Protein 2C4E (pdb70)

Sequence (299 aa):
GGKMEKITCVGHTALDYIFNVEKFPEPNTSIQIPSARKYYGGAAANTAVGIKKLGVNSELLSCVGYDFKNSGYERYLKNLDINISKLYYSEEEETPKAWIFTDKDNNQITFFLWGAAKHYKELNPPNFNTEIVHIATGDPEFNLKCAKKAYGNNLVSFDPGQDLPQYSKEMLLEIIEHTNFLFMNKHHEFERASNLLNFEIDDYLERVDALIVTKGSKGSVIYTKDKKIEIPCIKAGKVIDPTGAGDSYRAGFLSAYVKGYDLEKCGLIGAATASFVVEAKGCQTNLPTWDKVVERLEKH

Foldseek 3Di:
DAFDQEEEFEAAWEKEKEFEWADDDDPPDDTHGPDIDIFTDTLRVLLQLLLLLQPTAYEYAEEAEPCCVVHPRVVVCVVSVHHDVNYHYYDPWHGKYKYWYAHDVGDIDIDIDCTRLVCLVVDEDDDDRHQEYEYEHGDLVNSLNVLVRPAPHHAYEYECPPVLVVDALVSVVSSLLSHAEYEYEPVSVVVNCVRNVDDPVNSQVRYQWYKYQHAQQAIWIDGPVDIAGGHAQAADDFDAQVQLVSSLVSQLVSVVSVPDDNNVSSLSSRLQSSQQRVDPHNNPRGHYNVNSVVSSVVD

Organism: Methanocaldococcus jannaschii (strain ATCC 43067 / DSM 2661 / JAL-1 / JCM 10045 / NBRC 100440) (NCBI:txid243232)

GO terms:
  GO:0000287 magnesium ion binding (F, IDA)
  GO:0008906 inosine kinase activity (F, IDA)
  GO:0019206 nucleoside kinase activity (F, IDA)
  GO:0043771 cytidine kinase activity (F, EXP)
  GO:0106366 guanosine kinase activity (F, EXP)

Nearest PDB structures (foldseek):
  2c4e-assembly1_A  TM=1.003E+00  e=1.578E-65  Methanocaldococcus jannaschii
  3b1q-assembly3_E  TM=8.831E-01  e=8.986E-29  Burkholderia thailandensis E264
  3b1q-assembly2_D  TM=8.928E-01  e=2.258E-28  Burkholderia thailandensis E264
  3b1o-assembly1_B  TM=8.733E-01  e=1.424E-28  Burkholderia thailandensis E264
  3b1p-assembly1_A  TM=8.689E-01  e=2.534E-27  Burkholderia thailandensis E264

Structure (mmCIF, N/CA/C/O backbone):
data_2C4E
#
_entry.id   2C4E
#
_cell.length_a   64.123
_cell.length_b   148.081
_cell.length_c   41.122
_cell.angle_alpha   90.00
_cell.angle_beta   90.00
_cell.angle_gamma   90.00
#
_symmetry.space_group_name_H-M   'P 21 21 2'
#
loop_
_entity.id
_entity.type
_entity.pdbx_description
1 polymer 'SUGAR KINASE MJ0406'
2 non-polymer 'MAGNESIUM ION'
3 water water
#
loop_
_atom_site.group_PDB
_atom_site.id
_atom_site.type_symbol
_atom_site.label_atom_id
_atom_site.label_alt_id
_atom_site.label_comp_id
_atom_site.label_asym_id
_atom_site.label_entity_id
_atom_site.label_seq_id
_atom_site.pdbx_PDB_ins_code
_atom_site.Cartn_x
_atom_site.Cartn_y
_atom_site.Cartn_z
_atom_site.occupancy
_atom_site.B_iso_or_equiv
_atom_site.auth_seq_id
_atom_site.auth_comp_id
_atom_site.auth_asym_id
_atom_site.auth_atom_id
_atom_site.pdbx_PDB_model_num
ATOM 1 N N . GLY A 1 2 ? -2.076 43.474 29.294 0.20 56.04 2 GLY A N 1
ATOM 2 C CA . GLY A 1 2 ? -0.721 44.003 28.960 0.20 56.03 2 GLY A CA 1
ATOM 3 C C . GLY A 1 2 ? 0.086 43.015 28.135 1.00 55.98 2 GLY A C 1
ATOM 4 O O . GLY A 1 2 ? -0.419 42.454 27.167 1.00 56.37 2 GLY A O 1
ATOM 5 N N . GLY A 1 3 ? 1.355 42.832 28.504 1.00 55.67 3 GLY A N 1
ATOM 6 C CA . GLY A 1 3 ? 2.197 41.762 27.972 1.00 55.00 3 GLY A CA 1
ATOM 7 C C . GLY A 1 3 ? 2.736 40.953 29.145 1.00 54.30 3 GLY A C 1
ATOM 8 O O . GLY A 1 3 ? 2.560 41.366 30.294 0.20 54.16 3 GLY A O 1
ATOM 9 N N . LYS A 1 4 ? 3.388 39.815 28.883 1.00 53.18 4 LYS A N 1
ATOM 10 C CA . LYS A 1 4 ? 3.654 38.861 29.972 1.00 52.07 4 LYS A CA 1
ATOM 11 C C . LYS A 1 4 ? 5.124 38.309 30.115 1.00 50.59 4 LYS A C 1
ATOM 12 O O . LYS A 1 4 ? 6.027 38.787 29.431 0.20 50.50 4 LYS A O 1
ATOM 18 N N . MET A 1 5 ? 5.335 37.336 31.025 1.00 48.60 5 MET A N 1
ATOM 19 C CA . MET A 1 5 ? 6.668 36.912 31.568 1.00 46.97 5 MET A CA 1
ATOM 20 C C . MET A 1 5 ? 7.579 35.942 30.761 1.00 45.21 5 MET A C 1
ATOM 21 O O . MET A 1 5 ? 7.116 35.287 29.848 1.00 45.33 5 MET A O 1
ATOM 26 N N . GLU A 1 6 ? 8.853 35.815 31.184 1.00 42.95 6 GLU A N 1
ATOM 27 C CA . GLU A 1 6 ? 9.953 35.152 30.409 1.00 40.78 6 GLU A CA 1
ATOM 28 C C . GLU A 1 6 ? 9.877 33.627 30.224 1.00 38.17 6 GLU A C 1
ATOM 29 O O . GLU A 1 6 ? 10.744 32.857 30.649 1.00 38.73 6 GLU A O 1
ATOM 35 N N . LYS A 1 7 ? 8.850 33.235 29.468 1.00 34.21 7 LYS A N 1
ATOM 36 C CA . LYS A 1 7 ? 8.443 31.859 29.493 1.00 30.35 7 LYS A CA 1
ATOM 37 C C . LYS A 1 7 ? 7.660 31.649 28.197 1.00 26.55 7 LYS A C 1
ATOM 38 O O . LYS A 1 7 ? 7.242 32.588 27.532 1.00 24.84 7 LYS A O 1
ATOM 47 N N . ILE A 1 8 ? 7.516 30.397 27.829 1.00 23.55 8 ILE A N 1
ATOM 48 C CA . ILE A 1 8 ? 6.785 30.028 26.638 1.00 22.28 8 ILE A CA 1
ATOM 49 C C . ILE A 1 8 ? 5.787 28.952 27.009 1.00 21.98 8 ILE A C 1
ATOM 50 O O . ILE A 1 8 ? 6.138 27.999 27.693 1.00 21.46 8 ILE A O 1
ATOM 55 N N . THR A 1 9 ? 4.550 29.127 26.561 1.00 21.27 9 THR A N 1
ATOM 56 C CA . THR A 1 9 ? 3.502 28.129 26.668 1.00 21.27 9 THR A CA 1
ATOM 57 C C . THR A 1 9 ? 3.443 27.365 25.357 1.00 20.79 9 THR A C 1
ATOM 58 O O . THR A 1 9 ? 3.432 27.973 24.296 1.00 22.01 9 THR A O 1
ATOM 62 N N . CYS A 1 10 ? 3.481 26.041 25.421 1.00 20.77 10 CYS A N 1
ATOM 63 C CA . CYS A 1 10 ? 3.288 25.198 24.253 1.00 20.72 10 CYS A CA 1
ATOM 64 C C . CYS A 1 10 ? 1.967 24.479 24.369 1.00 21.05 10 CYS A C 1
ATOM 65 O O . CYS A 1 10 ? 1.717 23.826 25.372 1.00 20.77 10 CYS A O 1
ATOM 68 N N . VAL A 1 11 ? 1.138 24.613 23.340 1.00 20.56 11 VAL A N 1
ATOM 69 C CA . VAL A 1 11 ? -0.204 24.077 23.317 1.00 20.91 11 VAL A CA 1
ATOM 70 C C . VAL A 1 11 ? -0.256 23.020 22.222 1.00 20.39 11 VAL A C 1
ATOM 71 O O . VAL A 1 11 ? 0.208 23.225 21.093 1.00 20.98 11 VAL A O 1
ATOM 75 N N . GLY A 1 12 ? -0.796 21.869 22.561 1.00 20.51 12 GLY A N 1
ATOM 76 C CA . GLY A 1 12 ? -1.010 20.830 21.579 1.00 19.73 12 GLY A CA 1
ATOM 77 C C . GLY A 1 12 ? -0.629 19.465 22.112 1.00 20.08 12 GLY A C 1
ATOM 78 O O . GLY A 1 12 ? -0.596 19.226 23.318 1.00 19.85 12 GLY A O 1
ATOM 79 N N . HIS A 1 13 ? -0.308 18.578 21.194 1.00 19.56 13 HIS A N 1
ATOM 80 C CA . HIS A 1 13 ? -0.105 17.178 21.537 1.00 19.91 13 HIS A CA 1
ATOM 81 C C . HIS A 1 13 ? 1.082 16.915 22.447 1.00 20.04 13 HIS A C 1
ATOM 82 O O . HIS A 1 13 ? 2.194 17.367 22.190 1.00 19.99 13 HIS A O 1
ATOM 89 N N . THR A 1 14 ? 0.795 16.150 23.496 1.00 20.00 14 THR A N 1
ATOM 90 C CA . THR A 1 14 ? 1.757 15.356 24.215 1.00 19.83 14 THR A CA 1
ATOM 91 C C . THR A 1 14 ? 1.411 13.891 23.932 1.00 19.93 14 THR A C 1
ATOM 92 O O . THR A 1 14 ? 0.296 13.458 24.190 1.00 18.80 14 THR A O 1
ATOM 96 N N . ALA A 1 15 ? 2.357 13.145 23.368 1.00 20.22 15 ALA A N 1
ATOM 97 C CA . ALA A 1 15 ? 2.079 11.796 22.868 1.00 20.55 15 ALA A CA 1
ATOM 98 C C . ALA A 1 15 ? 3.227 10.830 23.085 1.00 20.85 15 ALA A C 1
ATOM 99 O O . ALA A 1 15 ? 4.361 11.244 23.259 1.00 21.20 15 ALA A O 1
ATOM 101 N N . LEU A 1 16 ? 2.915 9.537 23.059 1.00 21.10 16 LEU A N 1
ATOM 102 C CA . LEU A 1 16 ? 3.929 8.487 23.075 1.00 21.85 16 LEU A CA 1
ATOM 103 C C . LEU A 1 16 ? 4.078 7.943 21.660 1.00 21.97 16 LEU A C 1
ATOM 104 O O . LEU A 1 16 ? 3.092 7.529 21.064 1.00 22.29 16 LEU A O 1
ATOM 109 N N . ASP A 1 17 ? 5.303 7.960 21.133 1.00 22.81 17 ASP A N 1
ATOM 110 C CA . ASP A 1 17 ? 5.615 7.516 19.777 1.00 23.06 17 ASP A CA 1
ATOM 111 C C . ASP A 1 17 ? 6.234 6.109 19.812 1.00 24.25 17 ASP A C 1
ATOM 112 O O . ASP A 1 17 ? 7.148 5.845 20.586 1.00 21.99 17 ASP A O 1
ATOM 117 N N . TYR A 1 18 ? 5.735 5.216 18.966 1.00 26.35 18 TYR A N 1
ATOM 118 C CA . TYR A 1 18 ? 6.227 3.843 18.919 1.00 28.77 18 TYR A CA 1
ATOM 119 C C . TYR A 1 18 ? 6.655 3.477 17.518 1.00 30.27 18 TYR A C 1
ATOM 120 O O . TYR A 1 18 ? 5.843 3.505 16.595 1.00 31.07 18 TYR A O 1
ATOM 129 N N . ILE A 1 19 ? 7.915 3.082 17.367 1.00 31.76 19 ILE A N 1
ATOM 130 C CA . ILE A 1 19 ? 8.452 2.728 16.060 1.00 32.37 19 ILE A CA 1
ATOM 131 C C . ILE A 1 19 ? 8.635 1.218 15.984 1.00 33.14 19 ILE A C 1
ATOM 132 O O . ILE A 1 19 ? 9.370 0.619 16.775 1.00 33.33 19 ILE A O 1
ATOM 137 N N . PHE A 1 20 ? 7.944 0.626 15.015 1.00 33.59 20 PHE A N 1
ATOM 138 C CA . PHE A 1 20 ? 7.838 -0.804 14.867 1.00 34.16 20 PHE A CA 1
ATOM 139 C C . PHE A 1 20 ? 8.589 -1.231 13.609 1.00 34.54 20 PHE A C 1
ATOM 140 O O . PHE A 1 20 ? 8.195 -0.865 12.503 1.00 34.75 20 PHE A O 1
ATOM 148 N N . ASN A 1 21 ? 9.650 -2.019 13.777 1.00 34.83 21 ASN A N 1
ATOM 149 C CA . ASN A 1 21 ? 10.536 -2.385 12.671 1.00 34.84 21 ASN A CA 1
ATOM 150 C C . ASN A 1 21 ? 10.116 -3.692 11.986 1.00 34.95 21 ASN A C 1
ATOM 151 O O . ASN A 1 21 ? 10.536 -4.780 12.383 0.20 34.91 21 ASN A O 1
ATOM 156 N N . VAL A 1 22 ? 9.279 -3.563 10.957 1.00 34.90 22 VAL A N 1
ATOM 157 C CA . VAL A 1 22 ? 8.785 -4.700 10.184 1.00 34.75 22 VAL A CA 1
ATOM 158 C C . VAL A 1 22 ? 9.626 -4.932 8.921 1.00 34.63 22 VAL A C 1
ATOM 159 O O . VAL A 1 22 ? 10.403 -4.066 8.512 1.00 34.57 22 VAL A O 1
ATOM 163 N N . GLU A 1 23 ? 9.457 -6.105 8.312 0.20 34.36 23 GLU A N 1
ATOM 164 C CA . GLU A 1 23 ? 10.163 -6.452 7.078 0.20 34.19 23 GLU A CA 1
ATOM 165 C C . GLU A 1 23 ? 9.405 -5.915 5.864 1.00 34.19 23 GLU A C 1
ATOM 166 O O . GLU A 1 23 ? 9.914 -5.049 5.147 1.00 34.62 23 GLU A O 1
ATOM 172 N N . LYS A 1 24 ? 8.192 -6.427 5.647 1.00 33.97 24 LYS A N 1
ATOM 173 C CA . LYS A 1 24 ? 7.318 -5.963 4.562 1.00 33.55 24 LYS A CA 1
ATOM 174 C C . LYS A 1 24 ? 5.873 -5.770 5.042 1.00 33.52 24 LYS A C 1
ATOM 175 O O . LYS A 1 24 ? 5.384 -6.536 5.875 0.20 33.48 24 LYS A O 1
ATOM 181 N N . PHE A 1 25 ? 5.197 -4.747 4.512 1.00 33.34 25 PHE A N 1
ATOM 182 C CA . PHE A 1 25 ? 3.773 -4.532 4.796 1.00 33.09 25 PHE A CA 1
ATOM 183 C C . PHE A 1 25 ? 2.972 -5.749 4.303 1.00 32.77 25 PHE A C 1
ATOM 184 O O . PHE A 1 25 ? 3.246 -6.264 3.217 0.20 32.68 25 PHE A O 1
ATOM 192 N N . PRO A 1 26 ? 1.992 -6.212 5.085 1.00 32.25 26 PRO A N 1
ATOM 193 C CA . PRO A 1 26 ? 1.317 -7.483 4.801 1.00 31.82 26 PRO A CA 1
ATOM 194 C C . PRO A 1 26 ? 0.176 -7.372 3.792 1.00 31.34 26 PRO A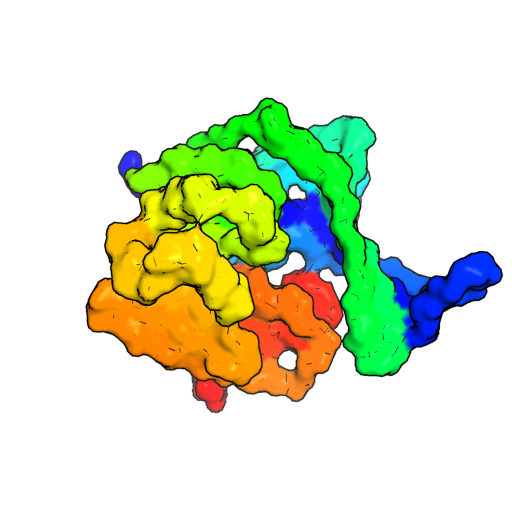 C 1
ATOM 195 O O . PRO A 1 26 ? -0.605 -6.424 3.846 1.00 31.26 26 PRO A O 1
ATOM 199 N N . GLU A 1 27 ? 0.081 -8.352 2.896 1.00 30.91 27 GLU A N 1
ATOM 200 C CA . GLU A 1 27 ? -1.023 -8.426 1.946 1.00 30.37 27 GLU A CA 1
ATOM 201 C C . GLU A 1 27 ? -2.229 -9.092 2.612 1.00 29.92 27 GLU A C 1
ATOM 202 O O . GLU A 1 27 ? -2.100 -9.681 3.686 0.20 29.80 27 GLU A O 1
ATOM 208 N N . PRO A 1 28 ? -3.399 -9.009 1.979 0.20 29.05 28 PRO A N 1
ATOM 209 C CA . PRO A 1 28 ? -4.628 -9.558 2.567 0.20 28.67 28 PRO A CA 1
ATOM 210 C C . PRO A 1 28 ? -4.461 -10.985 3.088 0.20 28.52 28 PRO A C 1
ATOM 211 O O . PRO A 1 28 ? -3.991 -11.860 2.362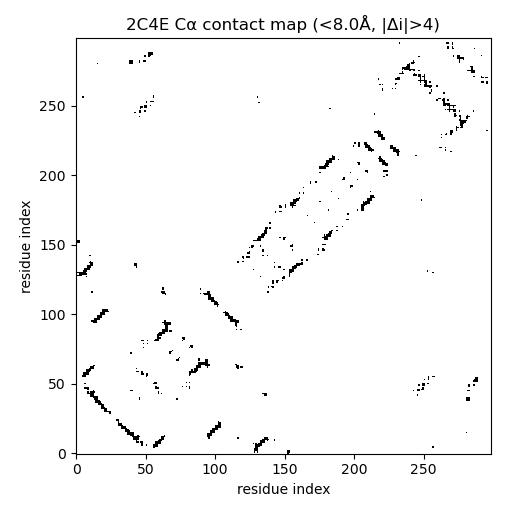 0.20 28.43 28 PRO A O 1
ATOM 215 N N . ASN A 1 29 ? -4.839 -11.203 4.343 0.20 28.43 29 ASN A N 1
ATOM 216 C CA . ASN A 1 29 ? -4.787 -12.531 4.945 0.20 28.43 29 ASN A CA 1
ATOM 217 C C . ASN A 1 29 ? -3.352 -13.033 5.132 0.20 28.95 29 ASN A C 1
ATOM 218 O O . ASN A 1 29 ? -3.025 -14.163 4.761 0.20 28.93 29 ASN A O 1
ATOM 223 N N . THR A 1 30 ? -2.504 -12.183 5.709 1.00 29.78 30 THR A N 1
ATOM 224 C CA . THR A 1 30 ? -1.114 -12.541 6.012 1.00 30.20 30 THR A CA 1
ATOM 225 C C . THR A 1 30 ? -0.632 -11.897 7.316 1.00 31.00 30 THR A C 1
ATOM 226 O O . THR A 1 30 ? -1.072 -10.799 7.683 1.00 31.43 30 THR A O 1
ATOM 230 N N . SER A 1 31 ? 0.285 -12.579 8.003 1.00 32.06 31 SER A N 1
ATOM 231 C CA . SER A 1 31 ? 0.823 -12.093 9.275 1.00 32.87 31 SER A CA 1
ATOM 232 C C . SER A 1 31 ? 2.352 -12.024 9.271 1.00 33.63 31 SER A C 1
ATOM 233 O O . SER A 1 31 ? 3.035 -13.042 9.391 0.20 33.66 31 SER A O 1
ATOM 236 N N . ILE A 1 32 ? 2.787 -10.768 9.246 0.20 38.66 32 ILE A N 1
ATOM 237 C CA . ILE A 1 32 ? 4.225 -10.496 9.334 0.20 38.73 32 ILE A CA 1
ATOM 238 C C . ILE A 1 32 ? 4.443 -10.009 10.760 1.00 38.71 32 ILE A C 1
ATOM 239 O O . ILE A 1 32 ? 3.462 -9.756 11.466 1.00 39.06 32 ILE A O 1
ATOM 244 N N . GLN A 1 33 ? 5.713 -9.919 11.218 1.00 36.19 33 GLN A N 1
ATOM 245 C CA . GLN A 1 33 ? 5.934 -9.503 12.605 1.00 36.21 33 GLN A CA 1
ATOM 246 C C . GLN A 1 33 ? 6.985 -8.417 12.833 1.00 36.18 33 GLN A C 1
ATOM 247 O O . GLN A 1 33 ? 7.758 -8.053 11.941 1.00 36.23 33 GLN A O 1
ATOM 253 N N . ILE A 1 34 ? 6.979 -7.923 14.071 1.00 36.03 34 ILE A N 1
ATOM 254 C CA . ILE A 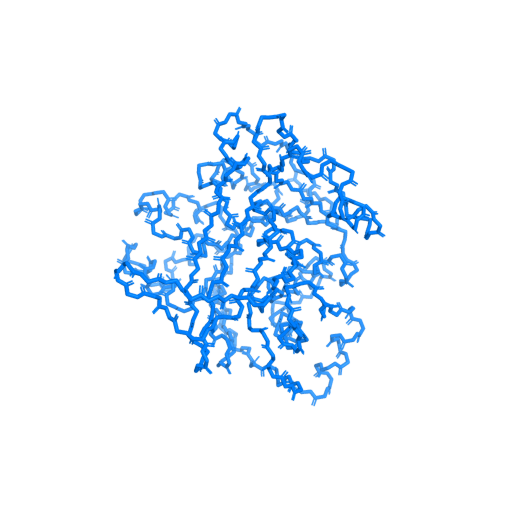1 34 ? 7.859 -6.874 14.564 1.00 35.77 34 ILE A CA 1
ATOM 255 C C . ILE A 1 34 ? 8.486 -7.398 15.863 1.00 35.24 34 ILE A C 1
ATOM 256 O O . ILE A 1 34 ? 7.759 -7.821 16.754 1.00 35.16 34 ILE A O 1
ATOM 261 N N . PRO A 1 35 ? 9.814 -7.382 15.990 1.00 34.58 35 PRO A N 1
ATOM 262 C CA . PRO A 1 35 ? 10.462 -7.996 17.161 1.00 33.94 35 PRO A CA 1
ATOM 263 C C . PRO A 1 35 ? 10.124 -7.270 18.466 1.00 33.07 35 PRO A C 1
ATOM 264 O O . PRO A 1 35 ? 9.728 -7.885 19.453 1.00 32.52 35 PRO A O 1
ATOM 268 N N . SER A 1 36 ? 10.249 -5.955 18.460 1.00 32.30 36 SER A N 1
ATOM 269 C CA . SER A 1 36 ? 9.911 -5.145 19.610 1.00 31.88 36 SER A CA 1
ATOM 270 C C . SER A 1 36 ? 9.600 -3.734 19.163 1.00 31.37 36 SER A C 1
ATOM 271 O O . SER A 1 36 ? 9.793 -3.371 18.003 1.00 31.05 36 SER A O 1
ATOM 274 N N . ALA A 1 37 ? 9.121 -2.937 20.099 1.00 31.12 37 ALA A N 1
ATOM 275 C CA . ALA A 1 37 ? 8.765 -1.568 19.791 1.00 30.85 37 ALA A CA 1
ATOM 276 C C . ALA A 1 37 ? 9.028 -0.660 20.978 1.00 30.83 37 ALA A C 1
ATOM 277 O O . ALA A 1 37 ? 8.282 -0.684 21.972 1.00 31.21 37 ALA A O 1
ATOM 279 N N . ARG A 1 38 ? 10.094 0.149 20.869 1.00 29.82 38 ARG A N 1
ATOM 280 C CA . ARG A 1 38 ? 10.420 1.046 21.949 1.00 29.59 38 ARG A CA 1
ATOM 281 C C . ARG A 1 38 ? 9.475 2.232 21.852 1.00 28.13 38 ARG A C 1
ATOM 282 O O . ARG A 1 38 ? 9.050 2.615 20.731 1.00 28.81 38 ARG A O 1
ATOM 290 N N . LYS A 1 39 ? 9.159 2.765 23.047 1.00 27.19 39 LYS A N 1
ATOM 291 C CA . LYS A 1 39 ? 8.343 3.960 23.263 1.00 26.37 39 LYS A CA 1
ATOM 292 C C . LYS A 1 39 ? 9.285 5.165 23.377 1.00 25.18 39 LYS A C 1
ATOM 293 O O . LYS A 1 39 ? 10.332 5.075 24.018 1.00 24.98 39 LYS A O 1
ATOM 299 N N . TYR A 1 40 ? 8.933 6.269 22.718 1.00 23.73 40 TYR A N 1
ATOM 300 C CA . TYR A 1 40 ? 9.669 7.536 22.835 1.00 23.00 40 TYR A CA 1
ATOM 301 C C . TYR A 1 40 ? 8.701 8.618 23.246 1.00 22.46 40 TYR A C 1
ATOM 302 O O . TYR A 1 40 ? 7.563 8.638 22.790 1.00 21.71 40 TYR A O 1
ATOM 311 N N . TYR A 1 41 ? 9.164 9.515 24.107 1.00 22.08 41 TYR A N 1
ATOM 312 C CA . TYR A 1 41 ? 8.370 10.672 24.487 1.00 22.24 41 TYR A CA 1
ATOM 313 C C . TYR A 1 41 ? 8.253 11.587 23.275 1.00 21.74 41 TYR A C 1
ATOM 314 O O . TYR A 1 41 ? 9.247 11.898 22.609 1.00 21.96 41 TYR A O 1
ATOM 323 N N . GLY A 1 42 ? 7.023 12.000 22.982 1.00 21.46 42 GLY A N 1
ATOM 324 C CA . GLY A 1 42 ? 6.728 12.775 21.791 1.00 20.98 42 GLY A CA 1
ATOM 325 C C . GLY A 1 42 ? 5.534 13.696 21.916 1.00 20.27 42 GLY A C 1
ATOM 326 O O . GLY A 1 42 ? 5.154 14.099 23.026 1.00 20.27 42 GLY A O 1
ATOM 327 N N . GLY A 1 43 ? 4.941 14.011 20.767 1.00 19.91 43 GLY A N 1
ATOM 328 C CA . GLY A 1 43 ? 3.899 15.021 20.652 1.00 19.80 43 GLY A CA 1
ATOM 329 C C . GLY A 1 43 ? 4.533 16.365 20.332 1.00 20.27 43 GLY A C 1
ATOM 330 O O . GLY A 1 43 ? 5.439 16.790 21.036 1.00 20.37 43 GLY A O 1
ATOM 331 N N . ALA A 1 44 ? 4.090 17.021 19.264 1.00 20.77 44 ALA A N 1
ATOM 332 C CA . ALA A 1 44 ? 4.710 18.294 18.833 1.00 21.57 44 ALA A CA 1
ATOM 333 C C . ALA A 1 44 ? 4.805 19.367 19.924 1.00 21.78 44 ALA A C 1
ATOM 334 O O . ALA A 1 44 ? 5.842 20.027 20.043 1.00 22.37 44 ALA A O 1
ATOM 336 N N . ALA A 1 45 ? 3.756 19.554 20.725 1.00 21.06 45 ALA A N 1
ATOM 337 C CA . ALA A 1 45 ? 3.804 20.553 21.793 1.00 20.65 45 ALA A CA 1
ATOM 338 C C . ALA A 1 45 ? 4.841 20.202 22.846 1.00 20.46 45 ALA A C 1
ATOM 339 O O . ALA A 1 45 ? 5.653 21.040 23.210 1.00 20.92 45 ALA A O 1
ATOM 341 N N . ALA A 1 46 ? 4.832 18.959 23.319 1.00 20.32 46 ALA A N 1
ATOM 342 C CA . ALA A 1 46 ? 5.775 18.483 24.314 1.00 20.02 46 ALA A CA 1
ATOM 343 C C . ALA A 1 46 ? 7.208 18.523 23.791 1.00 20.16 46 ALA A C 1
ATOM 344 O O . ALA A 1 46 ? 8.113 18.938 24.502 1.00 20.86 46 ALA A O 1
ATOM 346 N N . ASN A 1 47 ? 7.419 18.089 22.560 1.00 19.87 47 ASN A N 1
ATOM 347 C CA . ASN A 1 47 ? 8.743 18.143 21.940 1.00 20.64 47 ASN A CA 1
ATOM 348 C C . ASN A 1 47 ? 9.310 19.554 22.028 1.00 20.61 47 ASN A C 1
ATOM 349 O O . ASN A 1 47 ? 10.452 19.776 22.429 1.00 21.23 47 ASN A O 1
ATOM 354 N N . THR A 1 48 ? 8.486 20.505 21.645 1.00 21.42 48 THR A N 1
ATOM 355 C CA . THR A 1 48 ? 8.889 21.902 21.643 1.00 21.53 48 THR A CA 1
ATOM 356 C C . THR A 1 48 ? 9.154 22.379 23.082 1.00 20.54 48 THR A C 1
ATOM 357 O O . THR A 1 48 ? 10.165 23.006 23.339 1.00 19.81 48 THR A O 1
ATOM 361 N N . ALA A 1 49 ? 8.258 22.063 24.020 1.00 20.68 49 ALA A N 1
ATOM 362 C CA . ALA A 1 49 ? 8.400 22.481 25.416 1.00 20.70 49 ALA A CA 1
ATOM 363 C C . ALA A 1 49 ? 9.655 21.939 26.042 1.00 21.09 49 ALA A C 1
ATOM 364 O O . ALA A 1 49 ? 10.333 22.646 26.780 1.00 21.05 49 ALA A O 1
ATOM 366 N N . VAL A 1 50 ? 9.952 20.673 25.768 1.00 21.31 50 VAL A N 1
ATOM 367 C CA . VAL A 1 50 ? 11.156 20.044 26.297 1.00 21.50 50 VAL A CA 1
ATOM 368 C C . VAL A 1 50 ? 12.409 20.651 25.671 1.00 21.24 50 VAL A C 1
ATOM 369 O O . VAL A 1 50 ? 13.370 20.917 26.378 1.00 22.46 50 VAL A O 1
ATOM 373 N N . GLY A 1 51 ? 12.399 20.888 24.360 1.00 21.61 51 GLY A N 1
ATOM 374 C CA . GLY A 1 51 ? 13.518 21.551 23.695 1.00 21.75 51 GLY A CA 1
ATOM 375 C C . GLY A 1 51 ? 13.778 22.947 24.232 1.00 21.67 51 GLY A C 1
ATOM 376 O O . GLY A 1 51 ? 14.928 23.361 24.411 1.00 21.71 51 GLY A O 1
ATOM 377 N N . ILE A 1 52 ? 12.705 23.681 24.493 1.00 21.28 52 ILE A N 1
ATOM 378 C CA . ILE A 1 52 ? 12.805 25.037 25.041 1.00 21.03 52 ILE A CA 1
ATOM 379 C C . ILE A 1 52 ? 13.460 24.976 26.411 1.00 20.89 52 ILE A C 1
ATOM 380 O O . ILE A 1 52 ? 14.392 25.727 26.702 1.00 21.32 52 ILE A O 1
ATOM 385 N N . LYS A 1 53 ? 13.004 24.042 27.238 1.00 21.35 53 LYS A N 1
ATOM 386 C CA . LYS A 1 53 ? 13.509 23.918 28.605 1.00 21.33 53 LYS A CA 1
ATOM 387 C C . LYS A 1 53 ? 14.976 23.525 28.606 1.00 21.56 53 LYS A C 1
ATOM 388 O O . LYS A 1 53 ? 15.744 24.032 29.403 1.00 20.69 53 LYS A O 1
ATOM 394 N N . LYS A 1 54 ? 15.348 22.627 27.700 1.00 21.62 54 LYS A N 1
ATOM 395 C CA . LYS A 1 54 ? 16.733 22.182 27.570 1.00 22.77 54 LYS A CA 1
ATOM 396 C C . LYS A 1 54 ? 17.655 23.340 27.198 1.00 22.64 54 LYS A C 1
ATOM 397 O O . LYS A 1 54 ? 18.812 23.350 27.604 1.00 22.72 54 LYS A O 1
ATOM 403 N N . LEU A 1 55 ? 17.129 24.297 26.428 1.00 22.95 55 LEU A N 1
ATOM 404 C CA . LEU A 1 55 ? 17.857 25.524 26.060 1.00 23.00 55 LEU A CA 1
ATOM 405 C C . LEU A 1 55 ? 17.865 26.605 27.152 1.00 23.16 55 LEU A C 1
ATOM 406 O O . LEU A 1 55 ? 18.357 27.706 26.930 1.00 23.91 55 LEU A O 1
ATOM 411 N N . GLY A 1 56 ? 17.311 26.302 28.317 1.00 23.51 56 GLY A N 1
ATOM 412 C CA . GLY A 1 56 ? 17.376 27.197 29.459 1.00 23.79 56 GLY A CA 1
ATOM 413 C C . GLY A 1 56 ? 16.270 28.225 29.526 1.00 23.86 56 GLY A C 1
ATOM 414 O O . GLY A 1 56 ? 16.435 29.267 30.155 1.00 25.15 56 GLY A O 1
ATOM 415 N N . VAL A 1 57 ? 15.143 27.942 28.880 1.00 23.83 57 VAL A N 1
ATOM 416 C CA . VAL A 1 57 ? 13.991 28.837 28.896 1.00 23.79 57 VAL A CA 1
ATOM 417 C C . VAL A 1 57 ? 12.852 28.081 29.536 1.00 23.64 57 VAL A C 1
ATOM 418 O O . VAL A 1 57 ? 12.641 26.906 29.246 1.00 23.68 57 VAL A O 1
ATOM 422 N N . ASN A 1 58 ? 12.148 28.735 30.449 1.00 23.59 58 ASN A N 1
ATOM 423 C CA . ASN A 1 58 ? 11.106 28.062 31.198 1.00 24.39 58 ASN A CA 1
ATOM 424 C C . ASN A 1 58 ? 9.934 27.847 30.279 1.00 23.98 58 ASN A C 1
ATOM 425 O O . ASN A 1 58 ? 9.549 28.754 29.564 1.00 25.72 58 ASN A O 1
ATOM 430 N N . SER A 1 59 ? 9.424 26.627 30.224 1.00 23.69 59 SER A N 1
ATOM 431 C CA . SER A 1 59 ? 8.269 26.339 29.400 1.00 23.35 59 SER A CA 1
ATOM 432 C C . SER A 1 59 ? 7.158 25.746 30.238 1.00 22.69 59 SER A C 1
ATOM 433 O O . SER A 1 59 ? 7.368 25.227 31.335 1.00 22.61 59 SER A O 1
ATOM 436 N N . GLU A 1 60 ? 5.957 25.862 29.711 1.00 22.22 60 GLU A N 1
ATOM 437 C CA . GLU A 1 60 ? 4.794 25.245 30.304 1.00 22.59 60 GLU A CA 1
ATOM 438 C C . GLU A 1 60 ? 4.037 24.563 29.184 1.00 22.37 60 GLU A C 1
ATOM 439 O O . GLU A 1 60 ? 4.107 24.980 28.038 1.00 22.65 60 GLU A O 1
ATOM 445 N N . LEU A 1 61 ? 3.311 23.518 29.526 1.00 22.16 61 LEU A N 1
ATOM 446 C CA . LEU A 1 61 ? 2.646 22.681 28.554 1.00 22.28 61 LEU A CA 1
ATOM 447 C C . LEU A 1 61 ? 1.153 22.633 28.804 1.00 22.38 61 LEU A C 1
ATOM 448 O O . LEU A 1 61 ? 0.711 22.491 29.961 1.00 23.29 61 LEU A O 1
ATOM 453 N N . LEU A 1 62 ? 0.371 22.774 27.738 1.00 21.18 62 LEU A N 1
ATOM 454 C CA . LEU A 1 62 ? -1.076 22.610 27.795 1.00 21.55 62 LEU A CA 1
ATOM 455 C C . LEU A 1 62 ? -1.435 21.522 26.787 1.00 21.25 62 LEU A C 1
ATOM 456 O O . LEU A 1 62 ? -1.344 21.741 25.581 1.00 20.84 62 LEU A O 1
ATOM 461 N N . SER A 1 63 ? -1.811 20.352 27.306 1.00 20.88 63 SER A N 1
ATOM 462 C CA . SER A 1 63 ? -2.204 19.200 26.506 1.00 20.71 63 SER A CA 1
ATOM 463 C C . SER A 1 63 ? -3.288 18.415 27.227 1.00 20.47 63 SER A C 1
ATOM 464 O O . SER A 1 63 ? -3.436 18.531 28.442 1.00 20.50 63 SER A O 1
ATOM 467 N N . CYS A 1 64 ? -4.029 17.614 26.471 1.00 20.14 64 CYS A N 1
ATOM 468 C CA . CYS A 1 64 ? -4.897 16.584 27.038 1.00 20.04 64 CYS A CA 1
ATOM 469 C C . CYS A 1 64 ? -4.175 15.231 27.061 1.00 20.20 64 CYS A C 1
ATOM 470 O O . CYS A 1 64 ? -3.782 14.703 26.016 1.00 20.53 64 CYS A O 1
ATOM 473 N N . VAL A 1 65 ? -4.000 14.685 28.261 1.00 20.25 65 VAL A N 1
ATOM 474 C CA . VAL A 1 65 ? -3.378 13.375 28.459 1.00 20.13 65 VAL A CA 1
ATOM 475 C C . VAL A 1 65 ? -4.393 12.403 29.066 1.00 20.68 65 VAL A C 1
ATOM 476 O O . VAL A 1 65 ? -5.483 12.804 29.453 1.00 20.24 65 VAL A O 1
ATOM 480 N N . GLY A 1 66 ? -4.041 11.126 29.117 1.00 21.00 66 GLY A N 1
ATOM 481 C CA . GLY A 1 66 ? -4.979 10.077 29.505 1.00 21.89 66 GLY A CA 1
ATOM 482 C C . GLY A 1 66 ? -4.705 9.479 30.870 1.00 22.66 66 GLY A C 1
ATOM 483 O O . GLY A 1 66 ? -3.803 9.912 31.583 1.00 22.75 66 GLY A O 1
ATOM 484 N N . TYR A 1 67 ? -5.495 8.460 31.220 1.00 23.88 67 TYR A N 1
ATOM 485 C CA . TYR A 1 67 ? -5.355 7.743 32.490 1.00 24.80 67 TYR A CA 1
ATOM 486 C C . TYR A 1 67 ? -4.017 7.018 32.638 1.00 25.40 67 TYR A C 1
ATOM 487 O O . TYR A 1 67 ? -3.619 6.667 33.762 1.00 25.83 67 TYR A O 1
ATOM 496 N N . ASP A 1 68 ? -3.347 6.765 31.506 1.00 26.09 68 ASP A N 1
ATOM 497 C CA . ASP A 1 68 ? -2.039 6.101 31.492 1.00 26.71 68 ASP A CA 1
ATOM 498 C C . ASP A 1 68 ? -0.868 7.079 31.539 1.00 27.52 68 ASP A C 1
ATOM 499 O O . ASP A 1 68 ? 0.288 6.667 31.524 1.00 27.77 68 ASP A O 1
ATOM 504 N N . PHE A 1 69 ? -1.169 8.373 31.563 1.00 28.35 69 PHE A N 1
ATOM 505 C CA . PHE A 1 69 ? -0.150 9.391 31.803 1.00 29.07 69 PHE A CA 1
ATOM 506 C C . PHE A 1 69 ? 0.160 9.467 33.292 1.00 30.17 69 PHE A C 1
ATOM 507 O O . PHE A 1 69 ? 1.322 9.518 33.674 1.00 31.00 69 PHE A O 1
ATOM 515 N N . LYS A 1 70 ? -0.894 9.492 34.111 1.00 31.15 70 LYS A N 1
ATOM 516 C CA . LYS A 1 70 ? -0.782 9.590 35.570 1.00 31.65 70 LYS A CA 1
ATOM 517 C C . LYS A 1 70 ? 0.243 8.601 36.137 1.00 31.87 70 LYS A C 1
ATOM 518 O O . LYS A 1 70 ? 0.096 7.387 35.990 0.20 31.81 70 LYS A O 1
ATOM 524 N N . ASN A 1 71 ? 1.286 9.150 36.761 1.00 32.20 71 ASN A N 1
ATOM 525 C CA . ASN A 1 71 ? 2.350 8.382 37.419 1.00 32.26 71 ASN A CA 1
ATOM 526 C C . ASN A 1 71 ? 3.259 7.605 36.459 1.00 32.25 71 ASN A C 1
ATOM 527 O O . ASN A 1 71 ? 4.139 6.865 36.900 1.00 32.63 71 ASN A O 1
ATOM 532 N N . SER A 1 72 ? 3.069 7.793 35.156 1.00 31.74 72 SER A N 1
ATOM 533 C CA . SER A 1 72 ? 3.777 6.998 34.161 1.00 31.59 72 SER A CA 1
ATOM 534 C C . SER A 1 72 ? 5.126 7.619 33.845 1.00 30.98 72 SER A C 1
ATOM 535 O O . SER A 1 72 ? 5.481 8.674 34.389 1.00 31.43 72 SER A O 1
ATOM 538 N N . GLY A 1 73 ? 5.877 6.962 32.968 1.00 30.00 73 GLY A N 1
ATOM 539 C CA . GLY A 1 73 ? 7.204 7.420 32.620 1.00 29.63 73 GLY A CA 1
ATOM 540 C C . GLY A 1 73 ? 7.195 8.882 32.220 1.00 29.22 73 GLY A C 1
ATOM 541 O O . GLY A 1 73 ? 8.065 9.647 32.628 1.00 29.32 73 GLY A O 1
ATOM 542 N N . TYR A 1 74 ? 6.195 9.275 31.442 1.00 28.48 74 TYR A N 1
ATOM 543 C CA . TYR A 1 74 ? 6.195 10.603 30.832 1.00 28.14 74 TYR A CA 1
ATOM 544 C C . TYR A 1 74 ? 6.014 11.715 31.869 1.00 27.98 74 TYR A C 1
ATOM 545 O O . TYR A 1 74 ? 6.703 12.734 31.810 1.00 27.87 74 TYR A O 1
ATOM 554 N N . GLU A 1 75 ? 5.097 11.522 32.809 1.00 27.82 75 GLU A N 1
ATOM 555 C CA . GLU A 1 75 ? 4.814 12.536 33.821 1.00 28.12 75 GLU A CA 1
ATOM 556 C C . GLU A 1 75 ? 6.012 12.834 34.718 1.00 28.13 75 GLU A C 1
ATOM 557 O O . GLU A 1 75 ? 6.323 13.994 34.956 1.00 28.24 75 GLU A O 1
ATOM 563 N N . ARG A 1 76 ? 6.660 11.786 35.230 1.00 28.03 76 ARG A N 1
ATOM 564 C CA . ARG A 1 76 ? 7.846 11.934 36.080 1.00 27.88 76 ARG A CA 1
ATOM 565 C C . ARG A 1 76 ? 8.992 12.589 35.320 1.00 27.72 76 ARG A C 1
ATOM 566 O O . ARG A 1 76 ? 9.710 13.428 35.865 1.00 27.97 76 ARG A O 1
ATOM 568 N N . TYR A 1 77 ? 9.141 12.198 34.056 1.00 27.35 77 TYR A N 1
ATOM 569 C CA . TYR A 1 77 ? 10.135 12.754 33.131 1.00 27.08 77 TYR A CA 1
ATOM 570 C C . TYR A 1 77 ? 9.979 14.268 32.956 1.00 26.99 77 TYR A C 1
ATOM 571 O O . TYR A 1 77 ? 10.960 15.010 33.006 1.00 26.80 77 TYR A O 1
ATOM 580 N N . LEU A 1 78 ? 8.745 14.727 32.772 1.00 26.58 78 LEU A N 1
ATOM 581 C CA . LEU A 1 78 ? 8.487 16.153 32.621 1.00 26.31 78 LEU A CA 1
ATOM 582 C C . LEU A 1 78 ? 8.679 16.889 33.946 1.00 26.53 78 LEU A C 1
ATOM 583 O O . LEU A 1 78 ? 9.212 17.996 33.968 1.00 26.25 78 LEU A O 1
ATOM 588 N N . LYS A 1 79 ? 8.252 16.269 35.046 1.00 26.87 79 LYS A N 1
ATOM 589 C CA . LYS A 1 79 ? 8.417 16.874 36.361 1.00 27.42 79 LYS A CA 1
ATOM 590 C C . LYS A 1 79 ? 9.905 17.028 36.669 1.00 27.86 79 LYS A C 1
ATOM 591 O O . LYS A 1 79 ? 10.328 18.049 37.206 1.00 28.08 79 LYS A O 1
ATOM 597 N N . ASN A 1 80 ? 10.697 16.030 36.281 1.00 28.32 80 ASN A N 1
ATOM 598 C CA . ASN A 1 80 ? 12.135 16.025 36.556 1.00 28.79 80 ASN A CA 1
ATOM 599 C C . ASN A 1 80 ? 12.882 17.074 35.742 1.00 28.29 80 ASN A C 1
ATOM 600 O O . ASN A 1 80 ? 13.927 17.573 36.170 1.00 28.18 80 ASN A O 1
ATOM 605 N N . LEU A 1 81 ? 12.333 17.422 34.580 1.00 28.06 81 LEU A N 1
ATOM 606 C CA . LEU A 1 81 ? 12.875 18.490 33.753 1.00 27.43 81 LEU A CA 1
ATOM 607 C C . LEU A 1 81 ? 12.372 19.875 34.171 1.00 27.11 81 LEU A C 1
ATOM 608 O O . LEU A 1 81 ? 12.762 20.867 33.565 1.00 27.32 81 LEU A O 1
ATOM 613 N N . ASP A 1 82 ? 11.517 19.940 35.196 1.00 26.68 82 ASP A N 1
ATOM 614 C CA . ASP A 1 82 ? 10.977 21.212 35.709 1.00 26.34 82 ASP A CA 1
ATOM 615 C C . ASP A 1 82 ? 10.120 21.922 34.660 1.00 25.54 82 ASP A C 1
ATOM 616 O O . ASP A 1 82 ? 10.138 23.142 34.542 1.00 25.28 82 ASP A O 1
ATOM 621 N N . ILE A 1 83 ? 9.372 21.148 33.885 1.00 24.52 83 ILE A N 1
ATOM 622 C CA . ILE A 1 83 ? 8.452 21.722 32.922 1.00 24.16 83 ILE A CA 1
ATOM 623 C C . ILE A 1 83 ? 7.103 21.842 33.631 1.00 23.54 83 ILE A C 1
ATOM 624 O O . ILE A 1 83 ? 6.612 20.874 34.187 1.00 22.79 83 ILE A O 1
ATOM 629 N N . ASN A 1 84 ? 6.546 23.050 33.631 1.00 22.79 84 ASN A N 1
ATOM 630 C CA . ASN A 1 84 ? 5.283 23.348 34.305 1.00 22.50 84 ASN A CA 1
ATOM 631 C C . ASN A 1 84 ? 4.175 22.610 33.560 1.00 22.39 84 ASN A C 1
ATOM 632 O O . ASN A 1 84 ? 3.884 22.920 32.405 1.00 21.68 84 ASN A O 1
ATOM 637 N N . ILE A 1 85 ? 3.584 21.612 34.212 1.00 21.82 85 ILE A N 1
ATOM 638 C CA . ILE A 1 85 ? 2.508 20.836 33.608 1.00 21.76 85 ILE A CA 1
ATOM 639 C C . ILE A 1 85 ? 1.223 21.019 34.402 1.00 21.81 85 ILE A C 1
ATOM 640 O O . ILE A 1 85 ? 0.339 20.171 34.357 1.00 21.51 85 ILE A O 1
ATOM 645 N N . SER A 1 86 ? 1.141 22.150 35.105 1.00 21.87 86 SER A N 1
ATOM 646 C CA . SER A 1 86 ? -0.043 22.548 35.867 1.00 21.96 86 SER A CA 1
ATOM 647 C C . SER A 1 86 ? -1.309 22.689 35.015 1.00 21.99 86 SER A C 1
ATOM 648 O O . SER A 1 86 ? -2.410 22.517 35.530 1.00 22.73 86 SER A O 1
ATOM 651 N N . LYS A 1 87 ? -1.152 22.976 33.721 1.00 22.96 87 LYS A N 1
ATOM 652 C CA . LYS A 1 87 ? -2.300 23.171 32.828 1.00 23.14 87 LYS A CA 1
ATOM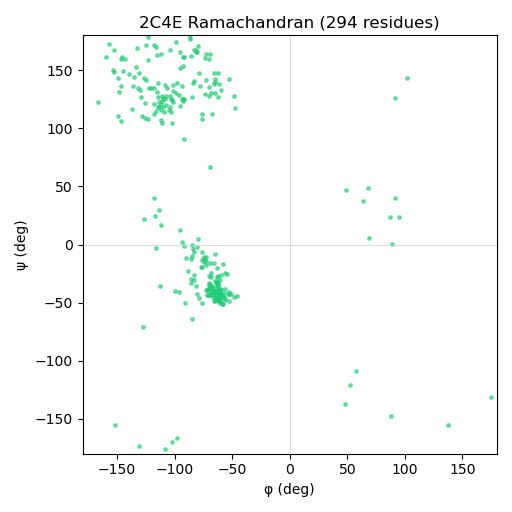 653 C C . LYS A 1 87 ? -2.726 21.881 32.084 1.00 23.45 87 LYS A C 1
ATOM 654 O O . LYS A 1 87 ? -3.663 21.924 31.293 1.00 23.37 87 LYS A O 1
ATOM 660 N N . LEU A 1 88 ? -2.079 20.740 32.335 1.00 23.11 88 LEU A N 1
ATOM 661 C CA . LEU A 1 88 ? -2.488 19.499 31.661 1.00 22.91 88 LEU A CA 1
ATOM 662 C C . LEU A 1 88 ? -3.890 19.084 32.114 1.00 22.84 88 LEU A C 1
ATOM 663 O O . LEU A 1 88 ? -4.225 19.188 33.295 1.00 21.87 88 LEU A O 1
ATOM 668 N N . TYR A 1 89 ? -4.705 18.646 31.158 1.00 22.19 89 TYR A N 1
ATOM 669 C CA . TYR A 1 89 ? -5.972 18.003 31.439 1.00 21.98 89 TYR A CA 1
ATOM 670 C C . TYR A 1 89 ? -5.745 16.496 31.462 1.00 21.90 89 TYR A C 1
ATOM 671 O O . TYR A 1 89 ? -5.222 15.936 30.508 1.00 21.70 89 TYR A O 1
ATOM 680 N N . TYR A 1 90 ? -6.132 15.849 32.559 1.00 22.39 90 TYR A N 1
ATOM 681 C CA . TYR A 1 90 ? -5.988 14.406 32.712 1.00 22.70 90 TYR A CA 1
ATOM 682 C C . TYR A 1 90 ? -7.346 13.744 32.517 1.00 23.09 90 TYR A C 1
ATOM 683 O O . TYR A 1 90 ? -8.288 14.009 33.269 1.00 22.69 90 TYR A O 1
ATOM 692 N N . SER A 1 91 ? -7.446 12.885 31.508 1.00 23.34 91 SER A N 1
ATOM 693 C CA . SER A 1 91 ? -8.683 12.168 31.221 1.00 23.82 91 SER A CA 1
ATOM 694 C C . SER A 1 91 ? -8.787 10.933 32.111 1.00 24.52 91 SER A C 1
ATOM 695 O O . SER A 1 91 ? -7.791 10.254 32.358 1.00 24.97 91 SER A O 1
ATOM 698 N N . GLU A 1 92 ? -9.996 10.657 32.591 1.00 25.32 92 GLU A N 1
ATOM 699 C CA . GLU A 1 92 ? -10.278 9.452 33.365 1.00 26.17 92 GLU A CA 1
ATOM 700 C C . GLU A 1 92 ? -10.605 8.278 32.435 1.00 26.20 92 GLU A C 1
ATOM 701 O O . GLU A 1 92 ? -10.343 7.122 32.772 1.00 26.85 92 GLU A O 1
ATOM 707 N N . GLU A 1 93 ? -11.172 8.586 31.268 1.00 26.34 93 GLU A N 1
ATOM 708 C CA . GLU A 1 93 ? -11.771 7.585 30.376 1.00 26.78 93 GLU A CA 1
ATOM 709 C C . GLU A 1 93 ? -10.878 7.160 29.200 1.00 26.52 93 GLU A C 1
ATOM 710 O O . GLU A 1 93 ? -10.832 5.969 28.842 1.00 26.11 93 GLU A O 1
ATOM 716 N N . GLU A 1 94 ? -10.187 8.136 28.607 1.00 25.55 94 GLU A N 1
ATOM 717 C CA . GLU A 1 94 ? -9.382 7.938 27.414 1.00 25.53 94 GLU A CA 1
ATOM 718 C C . GLU A 1 94 ? -7.934 7.685 27.814 1.00 25.02 94 GLU A C 1
ATOM 719 O O . GLU A 1 94 ? -7.481 8.186 28.852 1.00 26.64 94 GLU A O 1
ATOM 725 N N . GLU A 1 95 ? -7.203 6.947 26.973 1.00 24.01 95 GLU A N 1
ATOM 726 C CA . GLU A 1 95 ? -5.724 6.913 27.048 1.00 23.76 95 GLU A CA 1
ATOM 727 C C . GLU A 1 95 ? -5.028 8.104 26.354 1.00 22.16 95 GLU A C 1
ATOM 728 O O . GLU A 1 95 ? -5.644 8.820 25.558 1.00 24.25 95 GLU A O 1
ATOM 734 N N . THR A 1 96 ? -3.728 8.280 26.656 1.00 22.26 96 THR A N 1
ATOM 735 C CA . THR A 1 96 ? -2.880 9.351 26.102 1.00 20.75 96 THR A CA 1
ATOM 736 C C . THR A 1 96 ? -2.714 9.181 24.582 1.00 20.23 96 THR A C 1
ATOM 737 O O . THR A 1 96 ? -2.545 8.048 24.132 1.00 19.21 96 THR A O 1
ATOM 741 N N . PRO A 1 97 ? -2.734 10.262 23.778 1.00 19.64 97 PRO A N 1
ATOM 742 C CA . PRO A 1 97 ? -2.503 10.118 22.332 1.00 19.68 97 PRO A CA 1
ATOM 743 C C . PRO A 1 97 ? -1.213 9.363 22.005 1.00 19.83 97 PRO A C 1
ATOM 744 O O . PRO A 1 97 ? -0.205 9.522 22.702 1.00 18.62 97 PRO A O 1
ATOM 748 N N . LYS A 1 98 ? -1.254 8.543 20.959 1.00 21.08 98 LYS A N 1
ATOM 749 C CA . LYS A 1 98 ? -0.104 7.707 20.579 1.00 22.96 98 LYS A CA 1
ATOM 750 C C . LYS A 1 98 ? 0.074 7.664 19.066 1.00 23.91 98 LYS A C 1
ATOM 751 O O . LYS A 1 98 ? -0.904 7.749 18.340 1.00 24.69 98 LYS A O 1
ATOM 757 N N . ALA A 1 99 ? 1.323 7.567 18.609 1.00 25.15 99 ALA A N 1
ATOM 758 C CA . ALA A 1 99 ? 1.625 7.424 17.191 1.00 26.06 99 ALA A CA 1
ATOM 759 C C . ALA A 1 99 ? 2.294 6.069 16.971 1.00 27.55 99 ALA A C 1
ATOM 760 O O . ALA A 1 99 ? 3.374 5.839 17.499 1.00 27.20 99 ALA A O 1
ATOM 762 N N . TRP A 1 100 ? 1.623 5.188 16.226 1.00 28.51 100 TRP A N 1
ATOM 763 C CA . TRP A 1 100 ? 2.103 3.830 15.902 1.00 30.35 100 TRP A CA 1
ATOM 764 C C . TRP A 1 100 ? 2.653 3.771 14.482 1.00 30.86 100 TRP A C 1
ATOM 765 O O . TRP A 1 100 ? 1.873 3.710 13.511 1.00 31.34 100 TRP A O 1
ATOM 776 N N . ILE A 1 101 ? 3.987 3.731 14.370 1.00 31.48 101 ILE A N 1
ATOM 777 C CA . ILE A 1 101 ? 4.679 3.956 13.103 1.00 31.43 101 ILE A CA 1
ATOM 778 C C . ILE A 1 101 ? 5.320 2.679 12.619 1.00 31.45 101 ILE A C 1
ATOM 779 O O . ILE A 1 101 ? 6.361 2.255 13.131 1.00 31.78 101 ILE A O 1
ATOM 784 N N . PHE A 1 102 ? 4.701 2.069 11.621 1.00 31.18 102 PHE A N 1
ATOM 785 C CA . PHE A 1 102 ? 5.289 0.915 10.972 1.00 30.77 102 PHE A CA 1
ATOM 786 C C . PHE A 1 102 ? 6.248 1.387 9.884 1.00 30.98 102 PHE A C 1
ATOM 787 O O . PHE A 1 102 ? 5.872 2.178 9.018 0.20 31.11 102 PHE A O 1
ATOM 795 N N . THR A 1 103 ? 7.517 0.883 9.949 1.00 29.74 103 THR A N 1
ATOM 796 C CA . THR A 1 103 ? 8.613 1.249 9.035 1.00 29.55 103 THR A CA 1
ATOM 797 C C . THR A 1 103 ? 9.239 0.004 8.422 1.00 29.07 103 THR A C 1
ATOM 798 O O . THR A 1 103 ? 9.389 -1.014 9.100 1.00 29.94 103 THR A O 1
ATOM 802 N N . ASP A 1 104 ? 9.637 0.095 7.151 1.00 28.56 104 ASP A N 1
ATOM 803 C CA . ASP A 1 104 ? 10.078 -1.077 6.382 0.20 27.43 104 ASP A CA 1
ATOM 804 C C . ASP A 1 104 ? 11.603 -1.233 6.327 0.20 26.95 104 ASP A C 1
ATOM 805 O O . ASP A 1 104 ? 12.329 -0.610 7.107 0.20 26.86 104 ASP A O 1
ATOM 810 N N . LYS A 1 105 ? 12.069 -2.093 5.425 0.20 26.25 105 LYS A N 1
ATOM 811 C CA . LYS A 1 105 ? 13.489 -2.407 5.286 0.20 25.70 105 LYS A CA 1
ATOM 812 C C . LYS A 1 105 ? 14.278 -1.411 4.438 0.20 25.57 105 LYS A C 1
ATOM 813 O O . LYS A 1 105 ? 15.489 -1.267 4.607 0.20 25.49 105 LYS A O 1
ATOM 819 N N . ASP A 1 106 ? 13.594 -0.737 3.519 0.20 25.43 106 ASP A N 1
ATOM 820 C CA . ASP A 1 106 ? 14.237 0.279 2.692 0.20 25.23 106 ASP A CA 1
ATOM 821 C C . ASP A 1 106 ? 14.145 1.637 3.373 0.20 25.12 106 ASP A C 1
ATOM 822 O O . ASP A 1 106 ? 14.819 2.599 2.996 0.20 25.15 106 ASP A O 1
ATOM 827 N N . ASN A 1 107 ? 13.324 1.687 4.410 0.20 25.08 107 ASN A N 1
ATOM 828 C CA . ASN A 1 107 ? 13.054 2.859 5.278 0.20 24.89 107 ASN A CA 1
ATOM 829 C C . ASN A 1 107 ? 11.883 3.719 4.835 0.20 24.82 107 ASN A C 1
ATOM 830 O O . ASN A 1 107 ? 11.938 4.934 4.900 0.20 24.85 107 ASN A O 1
ATOM 835 N N . ASN A 1 108 ? 10.819 3.103 4.387 0.20 24.78 108 ASN A N 1
ATOM 836 C CA . ASN A 1 108 ? 9.606 3.841 4.056 0.20 24.61 108 ASN A CA 1
ATOM 837 C C . ASN A 1 108 ? 8.635 3.727 5.229 0.20 24.58 108 ASN A C 1
ATOM 838 O O . ASN A 1 108 ? 8.363 2.626 5.711 0.20 24.59 108 ASN A O 1
ATOM 843 N N . GLN A 1 109 ? 8.101 4.861 5.679 0.20 24.48 109 GLN A N 1
ATOM 844 C CA . GLN A 1 109 ? 7.305 4.884 6.905 0.20 24.45 109 GLN A CA 1
ATOM 845 C C . GLN A 1 109 ? 5.808 5.069 6.643 0.20 24.41 109 GLN A C 1
ATOM 846 O O . GLN A 1 109 ? 5.401 5.995 5.941 0.20 24.45 109 GLN A O 1
ATOM 852 N N . ILE A 1 110 ? 4.999 4.180 7.218 0.20 24.32 110 ILE A N 1
ATOM 853 C CA . ILE A 1 110 ? 3.548 4.359 7.258 0.20 24.33 110 ILE A CA 1
ATOM 854 C C . ILE A 1 110 ? 3.114 4.551 8.712 0.20 24.91 110 ILE A C 1
ATOM 855 O O . ILE A 1 110 ? 3.423 3.726 9.569 0.20 24.90 110 ILE A O 1
ATOM 860 N N . THR A 1 111 ? 2.381 5.628 8.980 0.20 25.53 111 THR A N 1
ATOM 861 C CA . THR A 1 111 ? 2.079 6.023 10.354 0.20 26.02 111 THR A CA 1
ATOM 862 C C . THR A 1 111 ? 0.589 6.007 10.699 0.20 26.89 111 THR A C 1
ATOM 863 O O . THR A 1 111 ? -0.268 5.829 9.836 0.20 26.88 111 THR A O 1
ATOM 867 N N . PHE A 1 112 ? 0.300 6.182 11.962 0.20 28.92 112 PHE A N 1
ATOM 868 C CA . PHE A 1 112 ? -1.058 6.291 12.500 1.00 29.55 112 PHE A CA 1
ATOM 869 C C . PHE A 1 112 ? -1.043 7.122 13.785 1.00 29.52 112 PHE A C 1
ATOM 870 O O . PHE A 1 112 ? -0.058 7.094 14.522 1.00 29.91 112 PHE A O 1
ATOM 878 N N . PHE A 1 113 ? -2.121 7.859 14.062 1.00 29.40 113 PHE A N 1
ATOM 879 C CA . PHE A 1 113 ? -2.196 8.679 15.275 1.00 28.94 113 PHE A CA 1
ATOM 880 C C . PHE A 1 113 ? -3.481 8.410 16.062 1.00 28.10 113 PHE A C 1
ATOM 881 O O . PHE A 1 113 ? -4.579 8.719 15.602 1.00 28.62 113 PHE A O 1
ATOM 889 N N . LEU A 1 114 ? -3.340 7.789 17.231 1.00 26.33 114 LEU A N 1
ATOM 890 C CA . LEU A 1 114 ? -4.471 7.536 18.115 1.00 24.68 114 LEU A CA 1
ATOM 891 C C . LEU A 1 114 ? -4.859 8.830 18.838 1.00 23.41 114 LEU A C 1
ATOM 892 O O . LEU A 1 114 ? -4.124 9.320 19.680 1.00 22.37 114 LEU A O 1
ATOM 897 N N . TRP A 1 115 ? -6.038 9.344 18.506 1.00 22.15 115 TRP A N 1
ATOM 898 C CA . TRP A 1 115 ? -6.554 10.612 19.030 1.00 21.83 115 TRP A CA 1
ATOM 899 C C . TRP A 1 115 ? -6.720 10.578 20.552 1.00 20.90 115 TRP A C 1
ATOM 900 O O . TRP A 1 115 ? -6.257 11.474 21.246 1.00 20.63 115 TRP A O 1
ATOM 911 N N . GLY A 1 116 ? -7.361 9.519 21.060 1.00 20.52 116 GLY A N 1
ATOM 912 C CA . GLY A 1 116 ? -7.505 9.293 22.492 1.00 20.17 116 GLY A CA 1
ATOM 913 C C . GLY A 1 116 ? -8.075 10.478 23.269 1.00 19.47 116 GLY A C 1
ATOM 914 O O . GLY A 1 116 ? -9.186 10.954 22.959 1.00 19.86 116 GLY A O 1
ATOM 915 N N . ALA A 1 117 ? -7.288 10.957 24.249 1.00 19.18 117 ALA A N 1
ATOM 916 C CA . ALA A 1 117 ? -7.681 12.051 25.158 1.00 19.16 117 ALA A CA 1
ATOM 917 C C . ALA A 1 117 ? -7.786 13.433 24.507 1.00 19.40 117 ALA A C 1
ATOM 918 O O . ALA A 1 117 ? -8.346 14.355 25.104 1.00 18.29 117 ALA A O 1
ATOM 920 N N . ALA A 1 118 ? -7.221 13.594 23.310 1.00 19.47 118 ALA A N 1
ATOM 921 C CA . ALA A 1 118 ? -7.429 14.810 22.516 1.00 19.49 118 ALA A CA 1
ATOM 922 C C . ALA A 1 118 ? -8.911 15.081 22.206 1.00 19.59 118 ALA A C 1
ATOM 923 O O . ALA A 1 118 ? -9.281 16.201 21.834 1.00 19.98 118 ALA A O 1
ATOM 925 N N . LYS A 1 119 ? -9.766 14.071 22.362 1.00 19.67 119 LYS A N 1
ATOM 926 C CA . LYS A 1 119 ? -11.209 14.287 22.237 1.00 19.84 119 LYS A CA 1
ATOM 927 C C . LYS A 1 119 ? -11.705 15.368 23.210 1.00 19.73 119 LYS A C 1
ATOM 928 O O . LYS A 1 119 ? -12.737 15.992 22.974 1.00 19.92 119 LYS A O 1
ATOM 934 N N . HIS A 1 120 ? -10.972 15.583 24.301 1.00 19.49 120 HIS A N 1
ATOM 935 C CA . HIS A 1 120 ? -11.405 16.508 25.345 1.00 19.60 120 HIS A CA 1
ATOM 936 C C . HIS A 1 120 ? -11.220 17.987 24.987 1.00 19.67 120 HIS A C 1
ATOM 937 O O . HIS A 1 120 ? -11.853 18.824 25.624 1.00 19.81 120 HIS A O 1
ATOM 944 N N . TYR A 1 121 ? -10.368 18.330 24.013 1.00 19.77 121 TYR A N 1
ATOM 945 C CA . TYR A 1 121 ? -10.188 19.746 23.666 1.00 19.92 121 TYR A CA 1
ATOM 946 C C . TYR A 1 121 ? -11.514 20.459 23.376 1.00 20.72 121 TYR A C 1
ATOM 947 O O . TYR A 1 121 ? -11.702 21.589 23.796 1.00 20.12 121 TYR A O 1
ATOM 956 N N . LYS A 1 122 ? -12.433 19.808 22.667 1.00 21.77 122 LYS A N 1
ATOM 957 C CA . LYS A 1 122 ? -13.716 20.450 22.345 1.00 23.06 122 LYS A CA 1
ATOM 958 C C . LYS A 1 122 ? -14.598 20.720 23.576 1.00 23.20 122 LYS A C 1
ATOM 959 O O . LYS A 1 122 ? -15.543 21.501 23.501 1.00 23.21 122 LYS A O 1
ATOM 965 N N . GLU A 1 123 ? -14.292 20.076 24.697 1.00 23.85 123 GLU A N 1
ATOM 966 C CA . GLU A 1 123 ? -14.981 20.333 25.965 1.00 24.76 123 GLU A CA 1
ATOM 967 C C . GLU A 1 123 ? -14.375 21.496 26.750 1.00 24.72 123 GLU A C 1
ATOM 968 O O . GLU A 1 123 ? -14.964 21.953 27.722 1.00 25.13 123 GLU A O 1
ATOM 974 N N . LEU A 1 124 ? -13.193 21.948 26.342 1.00 24.84 124 LEU A N 1
ATOM 975 C CA . LEU A 1 124 ? -12.404 22.899 27.118 1.00 24.89 124 LEU A CA 1
ATOM 976 C C . LEU A 1 124 ? -12.290 24.265 26.454 1.00 24.41 124 LEU A C 1
ATOM 977 O O . LEU A 1 124 ? -12.560 24.435 25.271 1.00 24.07 124 LEU A O 1
ATOM 982 N N . ASN A 1 125 ? -11.878 25.240 27.252 1.00 24.49 125 ASN A N 1
ATOM 983 C CA . ASN A 1 125 ? -11.527 26.556 26.754 1.00 23.94 125 ASN A CA 1
ATOM 984 C C . ASN A 1 125 ? -10.176 26.943 27.333 1.00 24.21 125 ASN A C 1
ATOM 985 O O . ASN A 1 125 ? -9.820 26.510 28.424 1.00 24.19 125 ASN A O 1
ATOM 990 N N . PRO A 1 126 ? -9.387 27.699 26.580 1.00 24.45 126 PRO A N 1
ATOM 991 C CA . PRO A 1 126 ? -8.052 28.082 27.062 1.00 24.96 126 PRO A CA 1
ATOM 992 C C . PRO A 1 126 ? -8.074 29.004 28.279 1.00 25.67 126 PRO A C 1
ATOM 993 O O . PRO A 1 126 ? -8.973 29.826 28.412 1.00 26.49 126 PRO A O 1
ATOM 997 N N . PRO A 1 127 ? -7.080 28.884 29.153 1.00 26.13 127 PRO A N 1
ATOM 998 C CA . PRO A 1 127 ? -6.934 29.837 30.252 1.00 26.45 127 PRO A CA 1
ATOM 999 C C . PRO A 1 127 ? -6.283 31.101 29.740 1.00 26.19 127 PRO A C 1
ATOM 1000 O O . PRO A 1 127 ? -5.837 31.127 28.594 1.00 26.33 127 PRO A O 1
ATOM 1004 N N . ASN A 1 128 ? -6.238 32.144 30.568 1.00 25.67 128 ASN A N 1
ATOM 1005 C CA . ASN A 1 128 ? -5.347 33.251 30.296 1.00 25.27 128 ASN A CA 1
ATOM 1006 C C . ASN A 1 128 ? -3.907 32.730 30.390 1.00 24.27 128 ASN A C 1
ATOM 1007 O O . ASN A 1 128 ? -3.588 31.859 31.208 1.00 24.81 128 ASN A O 1
ATOM 1012 N N . PHE A 1 129 ? -3.063 33.232 29.508 1.00 22.83 129 PHE A N 1
ATOM 1013 C CA . PHE A 1 129 ? -1.662 32.900 29.483 1.00 22.03 129 PHE A CA 1
ATOM 1014 C C . PHE A 1 129 ? -0.898 34.108 29.970 1.00 21.91 129 PHE A C 1
ATOM 1015 O O . PHE A 1 129 ? -1.216 35.240 29.598 1.00 21.32 129 PHE A O 1
ATOM 1023 N N . ASN A 1 130 ? 0.107 33.877 30.807 1.00 21.92 130 ASN A N 1
ATOM 1024 C CA . ASN A 1 130 ? 0.930 34.955 31.313 1.00 23.30 130 ASN A CA 1
ATOM 1025 C C . ASN A 1 130 ? 2.344 34.901 30.774 1.00 23.37 130 ASN A C 1
ATOM 1026 O O . ASN A 1 130 ? 3.242 35.558 31.309 1.00 24.08 130 ASN A O 1
ATOM 1031 N N . THR A 1 131 ? 2.533 34.139 29.704 1.00 22.52 131 THR A N 1
ATOM 1032 C CA . THR A 1 131 ? 3.842 33.941 29.102 1.00 22.66 131 THR A CA 1
ATOM 1033 C C . THR A 1 131 ? 4.138 34.933 27.976 1.00 22.62 131 THR A C 1
ATOM 1034 O O . THR A 1 131 ? 3.242 35.543 27.418 1.00 22.85 131 THR A O 1
ATOM 1038 N N . GLU A 1 132 ? 5.413 35.085 27.640 1.00 21.85 132 GLU A N 1
ATOM 1039 C CA . GLU A 1 132 ? 5.800 35.971 26.545 1.00 22.37 132 GLU A CA 1
ATOM 1040 C C . GLU A 1 132 ? 5.326 35.457 25.196 1.00 21.50 132 GLU A C 1
ATOM 1041 O O . GLU A 1 132 ? 4.974 36.251 24.344 1.00 21.95 132 GLU A O 1
ATOM 1047 N N . ILE A 1 133 ? 5.387 34.143 25.012 1.00 21.44 133 ILE A N 1
ATOM 1048 C CA . ILE A 1 133 ? 4.971 33.491 23.760 1.00 20.64 133 ILE A CA 1
ATOM 1049 C C . ILE A 1 133 ? 4.061 32.325 24.056 1.00 20.72 133 ILE A C 1
ATOM 1050 O O . ILE A 1 133 ? 4.314 31.554 24.975 1.00 21.12 133 ILE A O 1
ATOM 1055 N N . VAL A 1 134 ? 2.978 32.228 23.302 1.00 20.73 134 VAL A N 1
ATOM 1056 C CA . VAL A 1 134 ? 2.133 31.055 23.286 1.00 20.50 134 VAL A CA 1
ATOM 1057 C C . VAL A 1 134 ? 2.367 30.397 21.930 1.00 21.31 134 VAL A C 1
ATOM 1058 O O . VAL A 1 134 ? 2.024 30.965 20.882 1.00 21.40 134 VAL A O 1
ATOM 1062 N N . HIS A 1 135 ? 2.957 29.205 21.946 1.00 21.16 135 HIS A N 1
ATOM 1063 C CA . HIS A 1 135 ? 3.233 28.467 20.729 1.00 21.50 135 HIS A CA 1
ATOM 1064 C C . HIS A 1 135 ? 2.208 27.359 20.570 1.00 21.46 135 HIS A C 1
ATOM 1065 O O . HIS A 1 135 ? 2.037 26.534 21.472 1.00 21.39 135 HIS A O 1
ATOM 1072 N N . ILE A 1 136 ? 1.552 27.368 19.414 1.00 20.80 136 ILE A N 1
ATOM 1073 C CA . ILE A 1 136 ? 0.417 26.527 19.096 1.00 21.72 136 ILE A CA 1
ATOM 1074 C C . ILE A 1 136 ? 0.860 25.543 18.034 1.00 21.96 136 ILE A C 1
ATOM 1075 O O . ILE A 1 136 ? 1.065 25.897 16.881 1.00 22.56 136 ILE A O 1
ATOM 1080 N N . ALA A 1 137 ? 1.018 24.304 18.463 1.00 22.16 137 ALA A N 1
ATOM 1081 C CA . ALA A 1 137 ? 1.447 23.233 17.606 1.00 22.70 137 ALA A CA 1
ATOM 1082 C C . ALA A 1 137 ? 0.253 22.384 17.216 1.00 23.66 137 ALA A C 1
ATOM 1083 O O . ALA A 1 137 ? -0.897 22.772 17.430 1.00 23.90 137 ALA A O 1
ATOM 1085 N N . THR A 1 138 ? 0.496 21.241 16.603 1.00 23.16 138 THR A N 1
ATOM 1086 C CA . THR A 1 138 ? -0.617 20.407 16.180 1.00 23.94 138 THR A CA 1
ATOM 1087 C C . THR A 1 138 ? -1.434 19.961 17.390 1.00 23.05 138 THR A C 1
ATOM 1088 O O . THR A 1 138 ? -0.924 19.780 18.484 1.00 23.81 138 THR A O 1
ATOM 1092 N N . GLY A 1 139 ? -2.716 19.802 17.177 1.00 22.74 139 GLY A N 1
ATOM 1093 C CA . GLY A 1 139 ? -3.631 19.521 18.259 1.00 22.12 139 GLY A CA 1
ATOM 1094 C C . GLY A 1 139 ? -5.042 19.512 17.736 1.00 21.96 139 GLY A C 1
ATOM 1095 O O . GLY A 1 139 ? -5.345 18.813 16.756 1.00 23.30 139 GLY A O 1
ATOM 1096 N N . ASP A 1 140 ? -5.922 20.219 18.428 1.00 21.08 140 ASP A N 1
ATOM 1097 C CA . ASP A 1 140 ? -7.304 20.362 18.014 1.00 20.46 140 ASP A CA 1
ATOM 1098 C C . ASP A 1 140 ? -7.426 21.753 17.403 1.00 20.64 140 ASP A C 1
ATOM 1099 O O . ASP A 1 140 ? -7.215 22.754 18.097 1.00 19.14 140 ASP A O 1
ATOM 1104 N N . PRO A 1 141 ? -7.692 21.837 16.105 1.00 20.25 141 PRO A N 1
ATOM 1105 C CA . PRO A 1 141 ? -7.728 23.151 15.444 1.00 20.35 141 PRO A CA 1
ATOM 1106 C C . PRO A 1 141 ? -8.697 24.154 16.069 1.00 19.93 141 PRO A C 1
ATOM 1107 O O . PRO A 1 141 ? -8.349 25.337 16.159 1.00 19.87 141 PRO A O 1
ATOM 1111 N N . GLU A 1 142 ? -9.871 23.718 16.515 1.00 20.58 142 GLU A N 1
ATOM 1112 C CA . GLU A 1 142 ? -10.834 24.657 17.097 1.00 20.78 142 GLU A CA 1
ATOM 1113 C C . GLU A 1 142 ? -10.291 25.218 18.406 1.00 20.45 142 GLU A C 1
ATOM 1114 O O . GLU A 1 142 ? -10.366 26.429 18.652 1.00 20.18 142 GLU A O 1
ATOM 1120 N N . PHE A 1 143 ? -9.706 24.351 19.227 1.00 19.62 143 PHE A N 1
ATOM 1121 C CA . PHE A 1 143 ? -9.135 24.796 20.497 1.00 19.70 143 PHE A CA 1
ATOM 1122 C C . PHE A 1 143 ? -7.925 25.687 20.202 1.00 19.32 143 PHE A C 1
ATOM 1123 O O . PHE A 1 143 ? -7.726 26.714 20.846 1.00 19.24 143 PHE A O 1
ATOM 1131 N N . ASN A 1 144 ? -7.152 25.327 19.180 1.00 19.33 144 ASN A N 1
ATOM 1132 C CA . ASN A 1 144 ? -5.964 26.091 18.812 1.00 19.48 144 ASN A CA 1
ATOM 1133 C C . ASN A 1 144 ? -6.336 27.501 18.362 1.00 20.24 144 ASN A C 1
ATOM 1134 O O . ASN A 1 144 ? -5.697 28.482 18.774 1.00 19.64 144 ASN A O 1
ATOM 1139 N N . LEU A 1 145 ? -7.406 27.623 17.583 1.00 19.81 145 LEU A N 1
ATOM 1140 C CA . LEU A 1 145 ? -7.887 28.955 17.204 1.00 20.39 145 LEU A CA 1
ATOM 1141 C C . LEU A 1 145 ? -8.344 29.734 18.434 1.00 20.18 145 LEU A C 1
ATOM 1142 O O . LEU A 1 145 ? -8.056 30.933 18.560 1.00 19.97 145 LEU A O 1
ATOM 1147 N N . LYS A 1 146 ? -9.046 29.088 19.362 1.00 19.14 146 LYS A N 1
ATOM 1148 C CA . LYS A 1 146 ? -9.426 29.779 20.592 1.00 19.59 146 LYS A CA 1
ATOM 1149 C C . LYS A 1 146 ? -8.196 30.315 21.302 1.00 19.42 146 LYS A C 1
ATOM 1150 O O . LYS A 1 146 ? -8.210 31.429 21.796 1.00 18.96 146 LYS A O 1
ATOM 1156 N N . CYS A 1 147 ? -7.127 29.517 21.340 1.00 19.30 147 CYS A N 1
ATOM 1157 C CA . CYS A 1 147 ? -5.886 29.928 21.994 1.00 19.67 147 CYS A CA 1
ATOM 1158 C C . CYS A 1 147 ? -5.287 31.149 21.312 1.00 19.36 147 CYS A C 1
ATOM 1159 O O . CYS A 1 147 ? -4.916 32.113 22.003 1.00 19.61 147 CYS A O 1
ATOM 1162 N N . ALA A 1 148 ? -5.236 31.122 19.981 1.00 19.97 148 ALA A N 1
ATOM 1163 C CA . ALA A 1 148 ? -4.669 32.225 19.201 1.00 19.53 148 ALA A CA 1
ATOM 1164 C C . ALA A 1 148 ? -5.476 33.484 19.427 1.00 19.66 148 ALA A C 1
ATOM 1165 O O . ALA A 1 148 ? -4.914 34.534 19.654 1.00 18.10 148 ALA A O 1
ATOM 1167 N N . LYS A 1 149 ? -6.804 33.364 19.376 1.00 20.42 149 LYS A N 1
ATOM 1168 C CA . LYS A 1 149 ? -7.666 34.542 19.494 1.00 20.24 149 LYS A CA 1
ATOM 1169 C C . LYS A 1 149 ? -7.648 35.120 20.907 1.00 20.07 149 LYS A C 1
ATOM 1170 O O . LYS A 1 149 ? -7.716 36.333 21.072 1.00 20.61 149 LYS A O 1
ATOM 1176 N N . LYS A 1 150 ? -7.503 34.281 21.930 1.00 20.30 150 LYS A N 1
ATOM 1177 C CA . LYS A 1 150 ? -7.380 34.770 23.303 1.00 21.27 150 LYS A CA 1
ATOM 1178 C C . LYS A 1 150 ? -6.029 35.421 23.606 1.00 20.88 150 LYS A C 1
ATOM 1179 O O . LYS A 1 150 ? -5.958 36.446 24.311 1.00 21.19 150 LYS A O 1
ATOM 1185 N N . ALA A 1 151 ? -4.966 34.839 23.070 1.00 20.07 151 ALA A N 1
ATOM 1186 C CA . ALA A 1 151 ? -3.605 35.285 23.354 1.00 19.91 151 ALA A CA 1
ATOM 1187 C C . ALA A 1 151 ? -3.208 36.490 22.517 1.00 19.58 151 ALA A C 1
ATOM 1188 O O . ALA A 1 151 ? -2.497 37.378 22.979 1.00 19.18 151 ALA A O 1
ATOM 1190 N N . TYR A 1 152 ? -3.665 36.557 21.276 1.00 19.26 152 TYR A N 1
ATOM 1191 C CA . TYR A 1 152 ? -3.172 37.608 20.392 1.00 19.59 152 TYR A CA 1
ATOM 1192 C C . TYR A 1 152 ? -3.467 39.001 20.965 1.00 20.04 152 TYR A C 1
ATOM 1193 O O . TYR A 1 152 ? -4.565 39.301 21.424 1.00 19.81 152 TYR A O 1
ATOM 1202 N N . GLY A 1 153 ? -2.450 39.843 20.939 1.00 20.34 153 GLY A N 1
ATOM 1203 C CA . GLY A 1 153 ? -2.552 41.184 21.464 1.00 22.06 153 GLY A CA 1
ATOM 1204 C C . GLY A 1 153 ? -2.209 41.251 22.929 1.00 22.01 153 GLY A C 1
ATOM 1205 O O . GLY A 1 153 ? -2.243 42.326 23.506 1.00 23.51 153 GLY A O 1
ATOM 1206 N N . ASN A 1 154 ? -1.856 40.108 23.518 1.00 21.68 154 ASN A N 1
ATOM 1207 C CA . ASN A 1 154 ? -1.442 40.024 24.910 1.00 22.42 154 ASN A CA 1
ATOM 1208 C C . ASN A 1 154 ? -0.096 39.294 24.887 1.00 22.29 154 ASN A C 1
ATOM 1209 O O . ASN A 1 154 ? 0.945 39.909 25.103 1.00 24.82 154 ASN A O 1
ATOM 1214 N N . ASN A 1 155 ? -0.122 38.006 24.593 1.00 21.49 155 ASN A N 1
ATOM 1215 C CA . ASN A 1 155 ? 1.085 37.209 24.385 1.00 20.45 155 ASN A CA 1
ATOM 1216 C C . ASN A 1 155 ? 1.427 37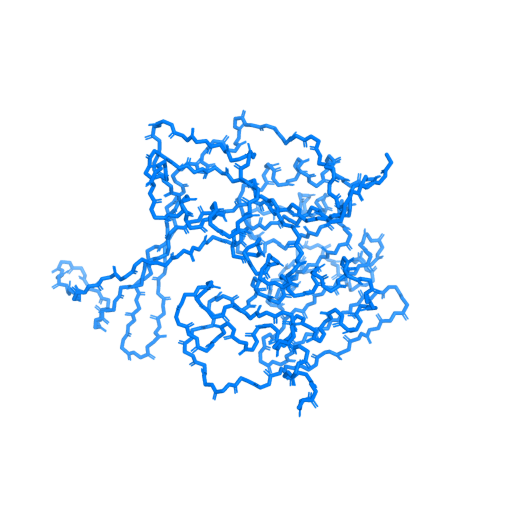.189 22.912 1.00 20.98 155 ASN A C 1
ATOM 1217 O O . ASN A 1 155 ? 0.540 37.285 22.063 1.00 22.37 155 ASN A O 1
ATOM 1222 N N . LEU A 1 156 ? 2.698 37.012 22.581 1.00 20.54 156 LEU A N 1
ATOM 1223 C CA . LEU A 1 156 ? 3.040 36.756 21.189 1.00 21.42 156 LEU A CA 1
ATOM 1224 C C . LEU A 1 156 ? 2.544 35.362 20.842 1.00 20.94 156 LEU A C 1
ATOM 1225 O O . LEU A 1 156 ? 2.701 34.446 21.637 1.00 21.89 156 LEU A O 1
ATOM 1230 N N . VAL A 1 157 ? 1.916 35.222 19.686 1.00 19.99 157 VAL A N 1
ATOM 1231 C CA . VAL A 1 157 ? 1.425 33.943 19.235 1.00 19.42 157 VAL A CA 1
ATOM 1232 C C . VAL A 1 157 ? 2.339 33.384 18.168 1.00 19.45 157 VAL A C 1
ATOM 1233 O O . VAL A 1 157 ? 2.633 34.051 17.187 1.00 19.76 157 VAL A O 1
ATOM 1237 N N . SER A 1 158 ? 2.769 32.146 18.377 1.00 20.08 158 SER A N 1
ATOM 1238 C CA . SER A 1 158 ? 3.524 31.379 17.396 1.00 20.74 158 SER A CA 1
ATOM 1239 C C . SER A 1 158 ? 2.642 30.202 16.977 1.00 20.96 158 SER A C 1
ATOM 1240 O O . SER A 1 158 ? 1.978 29.597 17.809 1.00 19.94 158 SER A O 1
ATOM 1243 N N . PHE A 1 159 ? 2.630 29.885 15.685 1.00 20.40 159 PHE A N 1
ATOM 1244 C CA . PHE A 1 159 ? 1.710 28.880 15.137 1.00 21.20 159 PHE A CA 1
ATOM 1245 C C . PHE A 1 159 ? 2.369 28.146 13.991 1.00 22.71 159 PHE A C 1
ATOM 1246 O O . PHE A 1 159 ? 3.000 28.748 13.137 1.00 22.57 159 PHE A O 1
ATOM 1254 N N . ASP A 1 160 ? 2.203 26.840 13.964 1.00 24.54 160 ASP A N 1
ATOM 1255 C CA . ASP A 1 160 ? 2.540 26.088 12.771 1.00 26.06 160 ASP A CA 1
ATOM 1256 C C . ASP A 1 160 ? 1.416 25.093 12.559 1.00 26.17 160 ASP A C 1
ATOM 1257 O O . ASP A 1 160 ? 1.242 24.228 13.386 1.00 26.75 160 ASP A O 1
ATOM 1262 N N . PRO A 1 161 ? 0.676 25.201 11.464 1.00 26.57 161 PRO A N 1
ATOM 1263 C CA . PRO A 1 161 ? -0.423 24.261 11.218 1.00 26.45 161 PRO A CA 1
ATOM 1264 C C . PRO A 1 161 ? 0.062 22.811 11.079 1.00 26.76 161 PRO A C 1
ATOM 1265 O O . PRO A 1 161 ? -0.711 21.900 11.352 1.00 26.96 161 PRO A O 1
ATOM 1269 N N . GLY A 1 162 ? 1.306 22.612 10.652 1.00 25.74 162 GLY A N 1
ATOM 1270 C CA . GLY A 1 162 ? 1.879 21.287 10.494 1.00 26.18 162 GLY A CA 1
ATOM 1271 C C . GLY A 1 162 ? 0.980 20.321 9.734 1.00 25.93 162 GLY A C 1
ATOM 1272 O O . GLY A 1 162 ? 0.336 20.679 8.745 1.00 25.38 162 GLY A O 1
ATOM 1273 N N . GLN A 1 163 ? 0.905 19.091 10.231 1.00 26.45 163 GLN A N 1
ATOM 1274 C CA . GLN A 1 163 ? 0.100 18.045 9.585 1.00 26.81 163 GLN A CA 1
ATOM 1275 C C . GLN A 1 163 ? -1.408 18.250 9.767 1.00 27.08 163 GLN A C 1
ATOM 1276 O O . GLN A 1 163 ? -2.204 17.550 9.128 1.00 26.78 163 GLN A O 1
ATOM 1282 N N . ASP A 1 164 ? -1.801 19.185 10.636 1.00 27.57 164 ASP A N 1
ATOM 1283 C CA . ASP A 1 164 ? -3.197 19.587 10.768 1.00 27.57 164 ASP A CA 1
ATOM 1284 C C . ASP A 1 164 ? -3.660 20.457 9.601 1.00 28.02 164 ASP A C 1
ATOM 1285 O O . ASP A 1 164 ? -4.844 20.719 9.496 1.00 27.94 164 ASP A O 1
ATOM 1290 N N . LEU A 1 165 ? -2.746 20.935 8.750 1.00 28.51 165 LEU A N 1
ATOM 1291 C CA . LEU A 1 165 ? -3.097 21.935 7.727 1.00 29.14 165 LEU A CA 1
ATOM 1292 C C . LEU A 1 165 ? -4.348 21.616 6.885 1.00 29.63 165 LEU A C 1
ATOM 1293 O O . LEU A 1 165 ? -5.177 22.503 6.677 1.00 29.59 165 LEU A O 1
ATOM 1298 N N . PRO A 1 166 ? -4.495 20.381 6.394 1.00 29.93 166 PRO A N 1
ATOM 1299 C CA . PRO A 1 166 ? -5.697 19.998 5.634 1.00 30.26 166 PRO A CA 1
ATOM 1300 C C . PRO A 1 166 ? -7.053 20.245 6.323 1.00 30.24 166 PRO A C 1
ATOM 1301 O O . PRO A 1 166 ? -8.059 20.395 5.623 1.00 30.91 166 PRO A O 1
ATOM 1305 N N . GLN A 1 167 ? -7.080 20.273 7.654 1.00 30.35 167 GLN A N 1
ATOM 1306 C CA . GLN A 1 167 ? -8.314 20.491 8.425 1.00 30.13 167 GLN A CA 1
ATOM 1307 C C . GLN A 1 167 ? -8.807 21.932 8.457 1.00 29.78 167 GLN A C 1
ATOM 1308 O O . GLN A 1 167 ? -9.931 22.196 8.887 1.00 30.09 167 GLN A O 1
ATOM 1314 N N . TYR A 1 168 ? -7.962 22.863 8.034 1.00 28.96 168 TYR A N 1
ATOM 1315 C CA . TYR A 1 168 ? -8.318 24.271 8.012 1.00 28.46 168 TYR A CA 1
ATOM 1316 C C . TYR A 1 168 ? -8.894 24.654 6.658 1.00 28.04 168 TYR A C 1
ATOM 1317 O O . TYR A 1 168 ? -8.235 24.481 5.630 1.00 28.28 168 TYR A O 1
ATOM 1326 N N . SER A 1 169 ? -10.109 25.194 6.670 1.00 27.35 169 SER A N 1
ATOM 1327 C CA . SER A 1 169 ? -10.704 25.814 5.501 1.00 27.58 169 SER A CA 1
ATOM 1328 C C . SER A 1 169 ? -9.963 27.089 5.199 1.00 27.89 169 SER A C 1
ATOM 1329 O O . SER A 1 169 ? -9.274 27.634 6.072 1.00 28.34 169 SER A O 1
ATOM 1332 N N . LYS A 1 170 ? -10.154 27.605 3.993 1.00 27.87 170 LYS A N 1
ATOM 1333 C CA . LYS A 1 170 ? -9.631 28.921 3.643 1.00 28.21 170 LYS A CA 1
ATOM 1334 C C . LYS A 1 170 ? -9.933 29.935 4.762 1.00 27.70 170 LYS A C 1
ATOM 1335 O O . LYS A 1 170 ? -9.063 30.704 5.176 1.00 27.09 170 LYS A O 1
ATOM 1341 N N . GLU A 1 171 ? -11.160 29.899 5.270 1.00 27.64 171 GLU A N 1
ATOM 1342 C CA . GLU A 1 171 ? -11.650 30.910 6.223 1.00 27.16 171 GLU A CA 1
ATOM 1343 C C . GLU A 1 171 ? -11.021 30.784 7.611 1.00 27.39 171 GLU A C 1
ATOM 1344 O O . GLU A 1 171 ? -10.630 31.780 8.243 1.00 26.42 171 GLU A O 1
ATOM 1350 N N . MET A 1 172 ? -10.924 29.551 8.085 1.00 26.93 172 MET A N 1
ATOM 1351 C CA . MET A 1 172 ? -10.350 29.276 9.379 1.00 27.22 172 MET A CA 1
ATOM 1352 C C . MET A 1 172 ? -8.839 29.506 9.404 1.00 26.38 172 MET A C 1
ATOM 1353 O O . MET A 1 172 ? -8.279 29.942 10.408 1.00 25.84 172 MET A O 1
ATOM 1358 N N . LEU A 1 173 ? -8.171 29.165 8.316 1.00 25.66 173 LEU A N 1
ATOM 1359 C CA . LEU A 1 173 ? -6.733 29.398 8.223 1.00 24.94 173 LEU A CA 1
ATOM 1360 C C . LEU A 1 173 ? -6.425 30.882 8.212 1.00 24.25 173 LEU A C 1
ATOM 1361 O O . LEU A 1 173 ? -5.471 31.324 8.854 1.00 23.51 173 LEU A O 1
ATOM 1366 N N . LEU A 1 174 ? -7.237 31.650 7.499 1.00 23.73 174 LEU A N 1
ATOM 1367 C CA . LEU A 1 174 ? -7.065 33.087 7.441 1.00 23.78 174 LEU A CA 1
ATOM 1368 C C . LEU A 1 174 ? -7.260 33.634 8.848 1.00 22.95 174 LEU A C 1
ATOM 1369 O O . LEU A 1 174 ? -6.469 34.436 9.313 1.00 23.10 174 LEU A O 1
ATOM 1374 N N . GLU A 1 175 ? -8.267 33.133 9.549 1.00 22.66 175 GLU A N 1
ATOM 1375 C CA . GLU A 1 175 ? -8.555 33.627 10.909 1.00 22.41 175 GLU A CA 1
ATOM 1376 C C . GLU A 1 175 ? -7.423 33.373 11.902 1.00 22.63 175 GLU A C 1
ATOM 1377 O O . GLU A 1 175 ? -7.057 34.267 12.644 1.00 21.68 175 GLU A O 1
ATOM 1383 N N . ILE A 1 176 ? -6.851 32.173 11.929 1.00 22.36 176 ILE A N 1
ATOM 1384 C CA . ILE A 1 176 ? -5.780 31.921 12.881 1.00 22.46 176 ILE A CA 1
ATOM 1385 C C . ILE A 1 176 ? -4.510 32.699 12.509 1.00 21.88 176 ILE A C 1
ATOM 1386 O O . ILE A 1 176 ? -3.806 33.192 13.384 1.00 20.27 176 ILE A O 1
ATOM 1391 N N . ILE A 1 177 ? -4.233 32.830 11.217 1.00 21.49 177 ILE A N 1
ATOM 1392 C CA . ILE A 1 177 ? -3.080 33.592 10.753 1.00 21.34 177 ILE A CA 1
ATOM 1393 C C . ILE A 1 177 ? -3.218 35.071 11.120 1.00 21.22 177 ILE A C 1
ATOM 1394 O O . ILE A 1 177 ? -2.225 35.729 11.400 1.00 20.09 177 ILE A O 1
ATOM 1399 N N . GLU A 1 178 ? -4.455 35.571 11.164 1.00 21.55 178 GLU A N 1
ATOM 1400 C CA . GLU A 1 178 ? -4.687 36.963 11.477 1.00 21.79 178 GLU A CA 1
ATOM 1401 C C . GLU A 1 178 ? -4.426 37.183 12.975 1.00 20.58 178 GLU A C 1
ATOM 1402 O O . GLU A 1 178 ? -4.271 38.314 13.410 1.00 21.55 178 GLU A O 1
ATOM 1408 N N . HIS A 1 179 ? -4.347 36.087 13.725 1.00 19.31 179 HIS A N 1
ATOM 1409 C CA . HIS A 1 179 ? -4.015 36.121 15.164 1.00 18.60 179 HIS A CA 1
ATOM 1410 C C . HIS A 1 179 ? -2.679 35.460 15.463 1.00 19.27 179 HIS A C 1
ATOM 1411 O O . HIS A 1 179 ? -2.468 34.916 16.552 1.00 19.27 179 HIS A O 1
ATOM 1418 N N . THR A 1 180 ? -1.769 35.518 14.488 1.00 19.09 180 THR A N 1
ATOM 1419 C CA . THR A 1 180 ? -0.445 34.924 14.628 1.00 19.54 180 THR A CA 1
ATOM 1420 C C . THR A 1 180 ? 0.633 35.987 14.462 1.00 19.30 180 THR A C 1
ATOM 1421 O O . THR A 1 180 ? 0.543 36.808 13.568 1.00 20.30 180 THR A O 1
ATOM 1425 N N . ASN A 1 181 ? 1.628 35.970 15.342 1.00 19.19 181 ASN A N 1
ATOM 1426 C CA . ASN A 1 181 ? 2.829 36.802 15.198 1.00 18.85 181 ASN A CA 1
ATOM 1427 C C . ASN A 1 181 ? 3.945 36.083 14.436 1.00 20.27 181 ASN A C 1
ATOM 1428 O O . ASN A 1 181 ? 4.487 36.651 13.501 1.00 19.90 181 ASN A O 1
ATOM 1433 N N . PHE A 1 182 ? 4.280 34.853 14.824 1.00 20.01 182 PHE A N 1
ATOM 1434 C CA . PHE A 1 182 ? 5.286 34.050 14.129 1.00 21.16 182 PHE A CA 1
ATOM 1435 C C . PHE A 1 182 ? 4.580 32.868 13.515 1.00 20.95 182 PHE A C 1
ATOM 1436 O O . PHE A 1 182 ? 3.995 32.059 14.235 1.00 20.17 182 PHE A O 1
ATOM 1444 N N . LEU A 1 183 ? 4.623 32.770 12.190 1.00 21.06 183 LEU A N 1
ATOM 1445 C CA . LEU A 1 183 ? 4.018 31.680 11.453 1.00 20.94 183 LEU A CA 1
ATOM 1446 C C . LEU A 1 183 ? 5.121 30.818 10.859 1.00 21.21 183 LEU A C 1
ATOM 1447 O O . LEU A 1 183 ? 5.938 31.294 10.061 1.00 21.94 183 LEU A O 1
ATOM 1452 N N . PHE A 1 184 ? 5.151 29.566 11.278 1.00 20.58 184 PHE A N 1
ATOM 1453 C CA . PHE A 1 184 ? 6.091 28.583 10.776 1.00 20.89 184 PHE A CA 1
ATOM 1454 C C . PHE A 1 184 ? 5.366 27.603 9.855 1.00 21.06 184 PHE A C 1
ATOM 1455 O O . PHE A 1 184 ? 4.298 27.105 10.195 1.00 21.69 184 PHE A O 1
ATOM 1463 N N . MET A 1 185 ? 5.959 27.303 8.710 1.00 20.84 185 MET A N 1
ATOM 1464 C CA . MET A 1 185 ? 5.469 26.241 7.849 1.00 21.55 185 MET A CA 1
ATOM 1465 C C . MET A 1 185 ? 6.632 25.622 7.109 1.00 21.62 185 MET A C 1
ATOM 1466 O O . MET A 1 185 ? 7.562 26.304 6.715 1.00 21.36 185 MET A O 1
ATOM 1471 N N . ASN A 1 186 ? 6.573 24.319 6.912 1.00 22.82 186 ASN A N 1
ATOM 1472 C CA . ASN A 1 186 ? 7.469 23.670 5.980 1.00 23.59 186 ASN A CA 1
ATOM 1473 C C . ASN A 1 186 ? 7.073 24.066 4.559 1.00 23.62 186 ASN A C 1
ATOM 1474 O O . ASN A 1 186 ? 5.946 24.489 4.331 1.00 22.93 186 ASN A O 1
ATOM 1479 N N . LYS A 1 187 ? 7.998 23.925 3.617 1.00 24.02 187 LYS A N 1
ATOM 1480 C CA . LYS A 1 187 ? 7.784 24.437 2.258 1.00 24.80 187 LYS A CA 1
ATOM 1481 C C . LYS A 1 187 ? 6.558 23.859 1.553 1.00 25.10 187 LYS A C 1
ATOM 1482 O O . LYS A 1 187 ? 5.844 24.589 0.876 1.00 25.45 187 LYS A O 1
ATOM 1488 N N A HIS A 1 188 ? 6.320 22.561 1.711 0.50 25.28 188 HIS A N 1
ATOM 1489 N N B HIS A 1 188 ? 6.317 22.554 1.695 0.50 25.16 188 HIS A N 1
ATOM 1490 C CA A HIS A 1 188 ? 5.179 21.920 1.060 0.50 25.44 188 HIS A CA 1
ATOM 1491 C CA B HIS A 1 188 ? 5.155 21.920 1.051 0.50 25.20 188 HIS A CA 1
ATOM 1492 C C A HIS A 1 188 ? 3.867 22.481 1.598 0.50 25.22 188 HIS A C 1
ATOM 1493 C C B HIS A 1 188 ? 3.868 22.526 1.592 0.50 25.07 188 HIS A C 1
ATOM 1494 O O A HIS A 1 188 ? 2.917 22.719 0.851 0.50 25.37 188 HIS A O 1
ATOM 1495 O O B HIS A 1 188 ? 2.941 22.841 0.845 0.50 25.12 188 HIS A O 1
ATOM 1508 N N . GLU A 1 189 ? 3.836 22.710 2.901 1.00 24.65 189 GLU A N 1
ATOM 1509 C CA . GLU A 1 189 ? 2.655 23.176 3.578 1.00 24.50 189 GLU A CA 1
ATOM 1510 C C . GLU A 1 189 ? 2.463 24.659 3.222 1.00 23.06 189 GLU A C 1
ATOM 1511 O O . GLU A 1 189 ? 1.358 25.093 2.971 1.00 22.40 189 GLU A O 1
ATOM 1517 N N . PHE A 1 190 ? 3.561 25.396 3.098 1.00 22.18 190 PHE A N 1
ATOM 1518 C CA . PHE A 1 190 ? 3.509 26.799 2.701 1.00 21.64 190 PHE A CA 1
ATOM 1519 C C . PHE A 1 190 ? 2.900 26.918 1.272 1.00 21.18 190 PHE A C 1
ATOM 1520 O O . PHE A 1 190 ? 2.037 27.774 1.023 1.00 21.23 190 PHE A O 1
ATOM 1528 N N . GLU A 1 191 ? 3.328 26.056 0.354 1.00 21.01 191 GLU A N 1
ATOM 1529 C CA . GLU A 1 191 ? 2.820 26.126 -1.008 1.00 20.86 191 GLU A CA 1
ATOM 1530 C C . GLU A 1 191 ? 1.322 25.809 -0.956 1.00 20.83 191 GLU A C 1
ATOM 1531 O O . GLU A 1 191 ? 0.535 26.433 -1.657 1.00 21.58 191 GLU A O 1
ATOM 1537 N N . ARG A 1 192 ? 0.922 24.869 -0.099 1.00 20.53 192 ARG A N 1
ATOM 1538 C CA . ARG A 1 192 ? -0.476 24.432 -0.065 1.00 21.28 192 ARG A CA 1
ATOM 1539 C C . ARG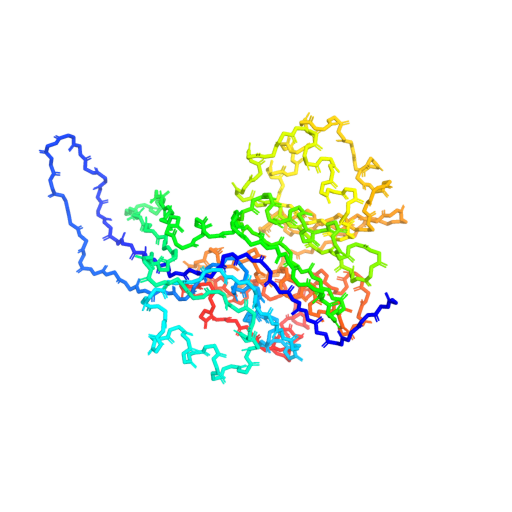 A 1 192 ? -1.353 25.521 0.525 1.00 21.53 192 ARG A C 1
ATOM 1540 O O . ARG A 1 192 ? -2.441 25.804 0.012 1.00 20.22 192 ARG A O 1
ATOM 1548 N N . ALA A 1 193 ? -0.857 26.120 1.603 1.00 21.67 193 ALA A N 1
ATOM 1549 C CA . ALA A 1 193 ? -1.541 27.202 2.293 1.00 21.75 193 ALA A CA 1
ATOM 1550 C C . ALA A 1 193 ? -1.671 28.403 1.366 1.00 21.89 193 ALA A C 1
ATOM 1551 O O . ALA A 1 193 ? -2.724 29.035 1.329 1.00 22.36 193 ALA A O 1
ATOM 1553 N N . SER A 1 194 ? -0.616 28.688 0.604 1.00 21.68 194 SER A N 1
ATOM 1554 C CA . SER A 1 194 ? -0.587 29.867 -0.265 1.00 21.61 194 SER A CA 1
ATOM 1555 C C . SER A 1 194 ? -1.552 29.709 -1.424 1.00 21.75 194 SER A C 1
ATOM 1556 O O . SER A 1 194 ? -2.234 30.659 -1.815 1.00 21.56 194 SER A O 1
ATOM 1559 N N . ASN A 1 195 ? -1.617 28.498 -1.977 1.00 22.21 195 ASN A N 1
ATOM 1560 C CA . ASN A 1 195 ? -2.579 28.185 -3.032 1.00 22.39 195 ASN A CA 1
ATOM 1561 C C . ASN A 1 195 ? -4.010 28.287 -2.493 1.00 22.56 195 ASN A C 1
ATOM 1562 O O . ASN A 1 195 ? -4.886 28.862 -3.135 1.00 22.99 195 ASN A O 1
ATOM 1567 N N . LEU A 1 196 ? -4.243 27.777 -1.288 1.00 23.15 196 LEU A N 1
ATOM 1568 C CA . LEU A 1 196 ? -5.577 27.838 -0.691 1.00 23.34 196 LEU A CA 1
ATOM 1569 C C . LEU A 1 196 ? -6.028 29.280 -0.423 1.00 23.54 196 LEU A C 1
ATOM 1570 O O . LEU A 1 196 ? -7.172 29.640 -0.715 1.00 23.47 196 LEU A O 1
ATOM 1575 N N . LEU A 1 197 ? -5.122 30.103 0.106 1.00 23.66 197 LEU A N 1
ATOM 1576 C CA . LEU A 1 197 ? -5.430 31.486 0.484 1.00 23.60 197 LEU A CA 1
ATOM 1577 C C . LEU A 1 197 ? -5.323 32.496 -0.678 1.00 24.20 197 LEU A C 1
ATOM 1578 O O . LEU A 1 197 ? -5.753 33.643 -0.538 1.00 24.08 197 LEU A O 1
ATOM 1583 N N . ASN A 1 198 ? -4.778 32.062 -1.818 1.00 24.10 198 ASN A N 1
ATOM 1584 C CA . ASN A 1 198 ? -4.279 32.951 -2.881 1.00 24.51 198 ASN A CA 1
ATOM 1585 C C . ASN A 1 198 ? -3.378 34.035 -2.284 1.00 24.06 198 ASN A C 1
ATOM 1586 O O . ASN A 1 198 ? -3.494 35.216 -2.606 1.00 24.32 198 ASN A O 1
ATOM 1591 N N . PHE A 1 199 ? -2.470 33.603 -1.417 1.00 22.81 199 PHE A N 1
ATOM 1592 C CA . PHE A 1 199 ? -1.509 34.502 -0.779 1.00 22.65 199 PHE A CA 1
ATOM 1593 C C . PHE A 1 199 ? -0.142 34.419 -1.422 1.00 22.61 199 PHE A C 1
ATOM 1594 O O . PHE A 1 199 ? 0.352 33.333 -1.722 1.00 22.21 199 PHE A O 1
ATOM 1602 N N . GLU A 1 200 ? 0.468 35.582 -1.611 1.00 22.62 200 GLU A N 1
ATOM 1603 C CA . GLU A 1 200 ? 1.898 35.703 -1.814 1.00 23.08 200 GLU A CA 1
ATOM 1604 C C . GLU A 1 200 ? 2.495 36.105 -0.458 1.00 22.98 200 GLU A C 1
ATOM 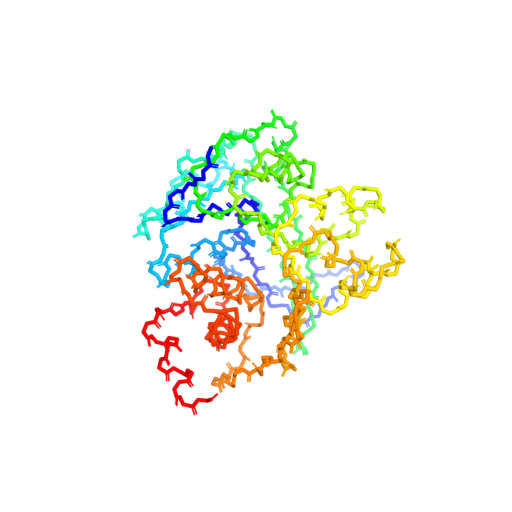1605 O O . GLU A 1 200 ? 1.765 36.348 0.514 1.00 23.08 200 GLU A O 1
ATOM 1611 N N . ILE A 1 201 ? 3.820 36.153 -0.396 1.00 23.16 201 ILE A N 1
ATOM 1612 C CA . ILE A 1 201 ? 4.525 36.454 0.842 1.00 23.78 201 ILE A CA 1
ATOM 1613 C C . ILE A 1 201 ? 4.022 37.753 1.468 1.00 23.54 201 ILE A C 1
ATOM 1614 O O . ILE A 1 201 ? 3.803 37.815 2.676 1.00 23.49 201 ILE A O 1
ATOM 1619 N N . ASP A 1 202 ? 3.809 38.776 0.649 1.00 23.94 202 ASP A N 1
ATOM 1620 C CA . ASP A 1 202 ? 3.419 40.088 1.163 1.00 24.07 202 ASP A CA 1
ATOM 1621 C C . ASP A 1 202 ? 2.041 40.046 1.825 1.00 23.69 202 ASP A C 1
ATOM 1622 O O . ASP A 1 202 ? 1.784 40.805 2.770 1.00 22.15 202 ASP A O 1
ATOM 1627 N N . ASP A 1 203 ? 1.159 39.173 1.331 1.00 22.87 203 ASP A N 1
ATOM 1628 C CA . ASP A 1 203 ? -0.135 38.956 1.988 1.00 22.88 203 ASP A CA 1
ATOM 1629 C C . ASP A 1 203 ? -0.008 38.376 3.392 1.00 22.08 203 ASP A C 1
ATOM 1630 O O . ASP A 1 203 ? -0.747 38.774 4.279 1.00 21.83 203 ASP A O 1
ATOM 1635 N N . TYR A 1 204 ? 0.887 37.409 3.589 1.00 21.42 204 TYR A N 1
ATOM 1636 C CA . TYR A 1 204 ? 1.166 36.935 4.942 1.00 21.81 204 TYR A CA 1
ATOM 1637 C C . TYR A 1 204 ? 1.669 38.061 5.804 1.00 22.36 204 TYR A C 1
ATOM 1638 O O . TYR A 1 204 ? 1.280 38.176 6.972 1.00 21.85 204 TYR A O 1
ATOM 1647 N N . LEU A 1 205 ? 2.549 38.881 5.251 1.00 22.32 205 LEU A N 1
ATOM 1648 C CA . LEU A 1 205 ? 3.222 39.896 6.062 1.00 23.41 205 LEU A CA 1
ATOM 1649 C C . LEU A 1 205 ? 2.321 41.078 6.420 1.00 23.68 205 LEU A C 1
ATOM 1650 O O . LEU A 1 205 ? 2.683 41.884 7.268 1.00 23.98 205 LEU A O 1
ATOM 1655 N N . GLU A 1 206 ? 1.162 41.194 5.771 1.00 24.24 206 GLU A N 1
ATOM 1656 C CA . GLU A 1 206 ? 0.148 42.150 6.220 1.00 24.99 206 GLU A CA 1
ATOM 1657 C C . GLU A 1 206 ? -0.513 41.658 7.513 1.00 24.68 206 GLU A C 1
ATOM 1658 O O . GLU A 1 206 ? -1.135 42.429 8.221 1.00 25.81 206 GLU A O 1
ATOM 1664 N N . ARG A 1 207 ? -0.367 40.373 7.813 1.00 23.72 207 ARG A N 1
ATOM 1665 C CA . ARG A 1 207 ? -1.043 39.763 8.947 1.00 23.32 207 ARG A CA 1
ATOM 1666 C C . ARG A 1 207 ? -0.115 39.318 10.069 1.00 22.87 207 ARG A C 1
ATOM 1667 O O . ARG A 1 207 ? -0.511 39.368 11.216 1.00 23.10 207 ARG A O 1
ATOM 1675 N N . VAL A 1 208 ? 1.078 38.835 9.729 1.00 21.94 208 VAL A N 1
ATOM 1676 C CA . VAL A 1 208 ? 2.022 38.300 10.723 1.00 21.46 208 VAL A CA 1
ATOM 1677 C C . VAL A 1 208 ? 3.276 39.163 10.788 1.00 21.78 208 VAL A C 1
ATOM 1678 O O . VAL A 1 208 ? 3.532 40.005 9.920 1.00 21.61 208 VAL A O 1
ATOM 1682 N N . ASP A 1 209 ? 4.036 39.006 11.864 1.00 20.44 209 ASP A N 1
ATOM 1683 C CA . ASP A 1 209 ? 5.298 39.720 11.990 1.00 21.56 209 ASP A CA 1
ATOM 1684 C C . ASP A 1 209 ? 6.459 39.009 11.323 1.00 21.58 209 ASP A C 1
ATOM 1685 O O . ASP A 1 209 ? 7.381 39.658 10.839 1.00 21.92 209 ASP A O 1
ATOM 1690 N N . ALA A 1 210 ? 6.429 37.680 11.333 1.00 21.19 210 ALA A N 1
ATOM 1691 C CA . ALA A 1 210 ? 7.470 36.872 10.722 1.00 21.38 210 ALA A CA 1
ATOM 1692 C C . ALA A 1 210 ? 6.867 35.596 10.196 1.00 21.16 210 ALA A C 1
ATOM 1693 O O . ALA A 1 210 ? 6.093 34.920 10.889 1.00 20.64 210 ALA A O 1
ATOM 1695 N N . LEU A 1 211 ? 7.210 35.291 8.945 1.00 20.81 211 LEU A N 1
ATOM 1696 C CA . LEU A 1 211 ? 6.857 34.052 8.309 1.00 21.10 211 LEU A CA 1
ATOM 1697 C C . LEU A 1 211 ? 8.157 33.284 8.138 1.00 21.00 211 LEU A C 1
ATOM 1698 O O . LEU A 1 211 ? 9.090 33.786 7.526 1.00 20.24 211 LEU A O 1
ATOM 1703 N N . ILE A 1 212 ? 8.209 32.079 8.679 1.00 20.19 212 ILE A N 1
ATOM 1704 C CA . ILE A 1 212 ? 9.395 31.262 8.664 1.00 20.50 212 ILE A CA 1
ATOM 1705 C C . ILE A 1 212 ? 9.069 29.998 7.889 1.00 20.88 212 ILE A C 1
ATOM 1706 O O . ILE A 1 212 ? 8.228 29.186 8.298 1.00 21.18 212 ILE A O 1
ATOM 1711 N N . VAL A 1 213 ? 9.697 29.867 6.737 1.00 20.88 213 VAL A N 1
ATOM 1712 C CA . VAL A 1 213 ? 9.515 28.707 5.891 1.00 21.39 213 VAL A CA 1
ATOM 1713 C C . VAL A 1 213 ? 10.742 27.822 6.020 1.00 22.34 213 VAL A C 1
ATOM 1714 O O . VAL A 1 213 ? 11.854 28.216 5.669 1.00 20.98 213 VAL A O 1
ATOM 1718 N N . THR A 1 214 ? 10.527 26.630 6.543 1.00 23.18 214 THR A N 1
ATOM 1719 C CA . THR A 1 214 ? 11.597 25.685 6.750 1.00 25.37 214 THR A CA 1
ATOM 1720 C C . THR A 1 214 ? 11.636 24.694 5.600 1.00 26.74 214 THR A C 1
ATOM 1721 O O . THR A 1 214 ? 10.597 24.240 5.108 1.00 27.28 214 THR A O 1
ATOM 1725 N N . LYS A 1 215 ? 12.855 24.389 5.165 1.00 27.84 215 LYS A N 1
ATOM 1726 C CA . LYS A 1 215 ? 13.112 23.534 4.015 1.00 29.19 215 LYS A CA 1
ATOM 1727 C C . LYS A 1 215 ? 14.070 22.389 4.387 1.00 29.83 215 LYS A C 1
ATOM 1728 O O . LYS A 1 215 ? 14.715 21.816 3.526 1.00 30.32 215 LYS A O 1
ATOM 1734 N N . GLY A 1 216 ? 14.151 22.063 5.675 1.00 31.22 216 GLY A N 1
ATOM 1735 C CA . GLY A 1 216 ? 14.983 20.964 6.153 1.00 31.90 216 GLY A CA 1
ATOM 1736 C C . GLY A 1 216 ? 16.463 21.060 5.801 1.00 31.81 216 GLY A C 1
ATOM 1737 O O . GLY A 1 216 ? 17.188 21.886 6.357 1.00 32.66 216 GLY A O 1
ATOM 1738 N N . SER A 1 217 ? 16.913 20.201 4.891 1.00 31.77 217 SER A N 1
ATOM 1739 C CA . SER A 1 217 ? 18.326 20.132 4.526 1.00 31.18 217 SER A CA 1
ATOM 1740 C C . SER A 1 217 ? 18.781 21.306 3.642 1.00 30.66 217 SER A C 1
ATOM 1741 O O . SER A 1 217 ? 19.982 21.532 3.486 1.00 30.73 217 SER A O 1
ATOM 1744 N N . LYS A 1 218 ? 17.825 22.041 3.067 1.00 29.80 218 LYS A N 1
ATOM 1745 C CA . LYS A 1 218 ? 18.115 23.271 2.321 1.00 29.17 218 LYS A CA 1
ATOM 1746 C C . LYS A 1 218 ? 17.965 24.535 3.188 1.00 28.18 218 LYS A C 1
ATOM 1747 O O . LYS A 1 218 ? 17.940 25.655 2.667 1.00 28.83 218 LYS A O 1
ATOM 1753 N N . GLY A 1 219 ? 17.865 24.364 4.499 1.00 26.96 219 GLY A N 1
ATOM 1754 C CA . GLY A 1 219 ? 17.828 25.490 5.417 1.00 25.45 219 GLY A CA 1
ATOM 1755 C C . GLY A 1 219 ? 16.433 26.039 5.661 1.00 24.37 219 GLY A C 1
ATOM 1756 O O . GLY A 1 219 ? 15.461 25.301 5.676 1.00 24.08 219 GLY A O 1
ATOM 1757 N N . SER A 1 220 ? 16.351 27.343 5.889 1.00 22.71 220 SER A N 1
ATOM 1758 C CA . SER A 1 220 ? 15.080 28.009 6.133 1.00 21.41 220 SER A CA 1
ATOM 1759 C C . SER A 1 220 ? 15.191 29.456 5.692 1.00 21.01 220 SER A C 1
ATOM 1760 O O . SER A 1 220 ? 16.271 29.938 5.339 1.00 21.43 220 SER A O 1
ATOM 1763 N N . VAL A 1 221 ? 14.057 30.122 5.614 1.00 20.36 221 VAL A N 1
ATOM 1764 C CA . VAL A 1 221 ? 14.021 31.536 5.274 1.00 21.33 221 VAL A CA 1
ATOM 1765 C C . VAL A 1 221 ? 13.041 32.233 6.202 1.00 21.19 221 VAL A C 1
ATOM 1766 O O . VAL A 1 221 ? 11.957 31.721 6.471 1.00 20.47 221 VAL A O 1
ATOM 1770 N N . ILE A 1 222 ? 13.449 33.397 6.702 1.00 21.75 222 ILE A N 1
ATOM 1771 C CA . ILE A 1 222 ? 12.601 34.242 7.506 1.00 21.30 222 ILE A CA 1
ATOM 1772 C C . ILE A 1 222 ? 12.204 35.472 6.702 1.00 21.19 222 ILE A C 1
ATOM 1773 O O . ILE A 1 222 ? 13.063 36.197 6.208 1.00 21.55 222 ILE A O 1
ATOM 1778 N N . TYR A 1 223 ? 10.905 35.716 6.583 1.00 21.52 223 TYR A N 1
ATOM 1779 C CA . TYR A 1 223 ? 10.408 36.905 5.904 1.00 22.52 223 TYR A CA 1
ATOM 1780 C C . TYR A 1 223 ? 9.789 37.828 6.916 1.00 23.51 223 TYR A C 1
ATOM 1781 O O . TYR A 1 223 ? 8.955 37.402 7.704 1.00 23.37 223 TYR A O 1
ATOM 1790 N N . THR A 1 224 ? 10.207 39.085 6.909 1.00 25.22 224 THR A N 1
ATOM 1791 C CA . THR A 1 224 ? 9.502 40.145 7.624 1.00 26.81 224 THR A CA 1
ATOM 1792 C C . THR A 1 224 ? 9.143 41.242 6.622 1.00 28.62 224 THR A C 1
ATOM 1793 O O . THR A 1 224 ? 9.482 41.150 5.444 1.00 29.37 224 THR A O 1
ATOM 1797 N N . LYS A 1 225 ? 8.463 42.284 7.084 1.00 30.64 225 LYS A N 1
ATOM 1798 C CA . LYS A 1 225 ? 8.104 43.402 6.211 1.00 32.17 225 LYS A CA 1
ATOM 1799 C C . LYS A 1 225 ? 9.345 44.051 5.621 1.00 33.11 225 LYS A C 1
ATOM 1800 O O . LYS A 1 225 ? 9.364 44.424 4.451 1.00 33.96 225 LYS A O 1
ATOM 1806 N N . ASP A 1 226 ? 10.393 44.140 6.435 1.00 34.01 226 ASP A N 1
ATOM 1807 C CA . ASP A 1 226 ? 11.614 44.855 6.082 1.00 34.31 226 ASP A CA 1
ATOM 1808 C C . ASP A 1 226 ? 12.649 44.008 5.337 1.00 33.75 226 ASP A C 1
ATOM 1809 O O . ASP A 1 226 ? 13.490 44.563 4.628 1.00 33.91 226 ASP A O 1
ATOM 1814 N N . LYS A 1 227 ? 12.592 42.683 5.491 1.00 32.48 227 LYS A N 1
ATOM 1815 C CA . LYS A 1 227 ? 13.746 41.827 5.197 1.00 31.82 227 LYS A CA 1
ATOM 1816 C C . LYS A 1 227 ? 13.386 40.390 4.802 1.00 30.33 227 LYS A C 1
ATOM 1817 O O . LYS A 1 227 ? 12.389 39.847 5.260 1.00 30.83 227 LYS A O 1
ATOM 1823 N N . LYS A 1 228 ? 14.231 39.774 3.981 1.00 28.40 228 LYS A N 1
ATOM 1824 C CA . LYS A 1 228 ? 14.234 38.326 3.767 1.00 27.10 228 LYS A CA 1
ATOM 1825 C C . LYS A 1 228 ? 15.592 37.788 4.236 1.00 26.17 228 LYS A C 1
ATOM 1826 O O . LYS A 1 228 ? 16.645 38.195 3.719 1.00 25.88 228 LYS A O 1
ATOM 1832 N N . ILE A 1 229 ? 15.567 36.873 5.201 1.00 24.72 229 ILE A N 1
ATOM 1833 C CA . ILE A 1 229 ? 16.772 36.358 5.838 1.00 24.13 229 ILE A CA 1
ATOM 1834 C C . ILE A 1 229 ? 16.944 34.889 5.520 1.00 23.40 229 ILE A C 1
ATOM 1835 O O . ILE A 1 229 ? 16.121 34.066 5.895 1.00 22.39 229 ILE A O 1
ATOM 1840 N N . GLU A 1 230 ? 18.045 34.559 4.855 1.00 23.11 230 GLU A N 1
ATOM 1841 C CA . GLU A 1 230 ? 18.345 33.182 4.511 1.00 22.99 230 GLU A CA 1
ATOM 1842 C C . GLU A 1 230 ? 19.193 32.527 5.594 1.00 22.76 230 GLU A C 1
ATOM 1843 O O . GLU A 1 230 ? 20.255 33.033 5.954 1.00 22.22 230 GLU A O 1
ATOM 1849 N N . ILE A 1 231 ? 18.713 31.397 6.097 1.00 22.38 231 ILE A N 1
ATOM 1850 C CA . ILE A 1 231 ? 19.364 30.656 7.166 1.00 22.92 231 ILE A CA 1
ATOM 1851 C C . ILE A 1 231 ? 19.840 29.341 6.584 1.00 23.93 231 ILE A C 1
ATOM 1852 O O . ILE A 1 231 ? 19.030 28.592 6.053 1.00 23.35 231 ILE A O 1
ATOM 1857 N N . PRO A 1 232 ? 21.137 29.041 6.659 1.00 25.39 232 PRO A N 1
ATOM 1858 C CA . PRO A 1 232 ? 21.612 27.761 6.140 1.00 26.54 232 PRO A CA 1
ATOM 1859 C C . PRO A 1 232 ? 21.224 26.609 7.052 1.00 27.69 232 PRO A C 1
ATOM 1860 O O . PRO A 1 232 ? 20.865 26.802 8.227 1.00 27.68 232 PRO A O 1
ATOM 1864 N N . CYS A 1 233 ? 21.245 25.416 6.478 1.00 28.92 233 CYS A N 1
ATOM 1865 C CA . CYS A 1 233 ? 21.177 24.191 7.244 1.00 30.83 233 CYS A CA 1
ATOM 1866 C C . CYS A 1 233 ? 22.523 24.012 7.941 1.00 31.38 233 CYS A C 1
ATOM 1867 O O . CYS A 1 233 ? 23.561 24.329 7.364 1.00 30.90 233 CYS A O 1
ATOM 1870 N N . ILE A 1 234 ? 22.500 23.532 9.181 1.00 32.58 234 ILE A N 1
ATOM 1871 C CA . ILE A 1 234 ? 23.718 23.274 9.940 1.00 33.91 234 ILE A CA 1
ATOM 1872 C C . ILE A 1 234 ? 23.979 21.775 9.890 1.00 35.04 234 ILE A C 1
ATOM 1873 O O . ILE A 1 234 ? 23.129 20.977 10.278 1.00 35.01 234 ILE A O 1
ATOM 1878 N N . LYS A 1 235 ? 25.156 21.399 9.399 1.00 36.11 235 LYS A N 1
ATOM 1879 C CA . LYS A 1 235 ? 25.505 19.989 9.226 1.00 36.69 235 LYS A CA 1
ATOM 1880 C C . LYS A 1 235 ? 25.536 19.235 10.560 1.00 37.57 235 LYS A C 1
ATOM 1881 O O . LYS A 1 235 ? 26.201 19.654 11.515 1.00 38.43 235 LYS A O 1
ATOM 1887 N N . ALA A 1 236 ? 24.798 18.128 10.614 1.00 38.27 236 ALA A N 1
ATOM 1888 C CA . ALA A 1 236 ? 24.813 17.232 11.768 1.00 38.49 236 ALA A CA 1
ATOM 1889 C C . ALA A 1 236 ? 25.951 16.223 11.613 1.00 38.71 236 ALA A C 1
ATOM 1890 O O . ALA A 1 236 ? 26.648 16.214 10.596 1.00 39.21 236 ALA A O 1
ATOM 1892 N N . GLY A 1 237 ? 26.132 15.376 12.623 1.00 38.90 237 GLY A N 1
ATOM 1893 C CA . GLY A 1 237 ? 27.140 14.330 12.589 1.00 39.05 237 GLY A CA 1
ATOM 1894 C C . GLY A 1 237 ? 26.727 13.162 11.707 1.00 39.09 237 GLY A C 1
ATOM 1895 O O . GLY A 1 237 ? 27.492 12.729 10.846 1.00 39.15 237 GLY A O 1
ATOM 1896 N N . LYS A 1 238 ? 25.516 12.656 11.934 1.00 39.15 238 LYS A N 1
ATOM 1897 C CA . LYS A 1 238 ? 24.950 11.554 11.150 1.00 39.09 238 LYS A CA 1
ATOM 1898 C C . LYS A 1 238 ? 23.444 11.432 11.425 1.00 39.12 238 LYS A C 1
ATOM 1899 O O . LYS A 1 238 ? 23.035 11.245 12.572 1.00 39.46 238 LYS A O 1
ATOM 1905 N N . VAL A 1 239 ? 22.631 11.519 10.374 1.00 38.85 239 VAL A N 1
ATOM 1906 C CA . VAL A 1 239 ? 21.170 11.534 10.513 1.00 38.67 239 VAL A CA 1
ATOM 1907 C C . VAL A 1 239 ? 20.589 10.140 10.805 1.00 38.43 239 VAL A C 1
ATOM 1908 O O . VAL A 1 239 ? 20.567 9.275 9.927 1.00 38.35 239 VAL A O 1
ATOM 1912 N N . ILE A 1 240 ? 20.132 9.932 12.042 1.00 37.91 240 ILE A N 1
ATOM 1913 C CA . ILE A 1 240 ? 19.463 8.692 12.443 1.00 37.71 240 ILE A CA 1
ATOM 1914 C C . ILE A 1 240 ? 17.934 8.802 12.374 1.00 37.58 240 ILE A C 1
ATOM 1915 O O . ILE A 1 240 ? 17.265 7.862 11.948 1.00 37.56 240 ILE A O 1
ATOM 1920 N N . ASP A 1 241 ? 17.386 9.942 12.791 1.00 37.44 241 ASP A N 1
ATOM 1921 C CA . ASP A 1 241 ? 15.937 10.117 12.869 1.00 37.25 241 ASP A CA 1
ATOM 1922 C C . ASP A 1 241 ? 15.548 11.584 12.626 1.00 37.19 241 ASP A C 1
ATOM 1923 O O . ASP A 1 241 ? 15.822 12.447 13.463 1.00 37.05 241 ASP A O 1
ATOM 1928 N N . PRO A 1 242 ? 14.903 11.869 11.492 1.00 36.93 242 PRO A N 1
ATOM 1929 C CA . PRO A 1 242 ? 14.528 13.246 11.150 1.00 36.78 242 PRO A CA 1
ATOM 1930 C C . PRO A 1 242 ? 13.250 13.746 11.831 1.00 36.19 242 PRO A C 1
ATOM 1931 O O . PRO A 1 242 ? 12.915 14.917 11.650 1.00 36.81 242 PRO A O 1
ATOM 1935 N N . THR A 1 243 ? 12.580 12.897 12.612 1.00 35.44 243 THR A N 1
ATOM 1936 C CA . THR A 1 243 ? 11.219 13.166 13.090 1.00 34.68 243 THR A CA 1
ATOM 1937 C C . THR A 1 243 ? 11.121 14.385 14.006 1.00 33.90 243 THR A C 1
ATOM 1938 O O . THR A 1 243 ? 10.174 15.155 13.911 1.00 34.18 243 THR A O 1
ATOM 1942 N N . GLY A 1 244 ? 12.092 14.537 14.900 1.00 32.90 244 GLY A N 1
ATOM 1943 C CA . GLY A 1 244 ? 12.076 15.621 15.872 1.00 31.54 244 GLY A CA 1
ATOM 1944 C C . GLY A 1 244 ? 12.627 16.956 15.393 1.00 30.90 244 GLY A C 1
ATOM 1945 O O . GLY A 1 244 ? 12.553 17.931 16.129 1.00 29.28 244 GLY A O 1
ATOM 1946 N N . ALA A 1 245 ? 13.148 16.999 14.167 1.00 29.57 245 ALA A N 1
ATOM 1947 C CA . ALA A 1 245 ? 13.886 18.153 13.659 1.00 28.46 245 ALA A CA 1
ATOM 1948 C C . ALA A 1 245 ? 13.065 19.435 13.594 1.00 27.29 245 ALA A C 1
ATOM 1949 O O . ALA A 1 245 ? 13.528 20.470 14.053 1.00 26.46 245 ALA A O 1
ATOM 1951 N N . GLY A 1 246 ? 11.863 19.362 13.028 1.00 26.34 246 GLY A N 1
ATOM 1952 C CA . GLY A 1 246 ? 10.999 20.527 12.920 1.00 25.92 246 GLY A CA 1
ATOM 1953 C C . GLY A 1 246 ? 10.673 21.153 14.272 1.00 25.46 246 GLY A C 1
ATOM 1954 O O . GLY A 1 246 ? 10.832 22.368 14.475 1.00 24.10 246 GLY A O 1
ATOM 1955 N N . ASP A 1 247 ? 10.221 20.335 15.218 1.00 24.40 247 ASP A N 1
ATOM 1956 C CA . ASP A 1 247 ? 9.834 20.871 16.525 1.00 24.56 247 ASP A CA 1
ATOM 1957 C C . ASP A 1 247 ? 11.035 21.498 17.209 1.00 24.09 247 ASP A C 1
ATOM 1958 O O . ASP A 1 247 ? 10.906 22.532 17.882 1.00 23.81 247 ASP A O 1
ATOM 1963 N N . SER A 1 248 ? 12.208 20.894 17.015 1.00 23.38 248 SER A N 1
ATOM 1964 C CA . SER A 1 248 ? 13.428 21.395 17.635 1.00 23.28 248 SER A CA 1
ATOM 1965 C C . SER A 1 248 ? 13.886 22.724 17.048 1.00 22.41 248 SER A C 1
ATOM 1966 O O . SER A 1 248 ? 14.424 23.546 17.773 1.00 22.16 248 SER A O 1
ATOM 1969 N N . TYR A 1 249 ? 13.664 22.934 15.753 1.00 21.46 249 TYR A N 1
ATOM 1970 C CA . TYR A 1 249 ? 13.962 24.213 15.126 1.00 21.36 249 TYR A CA 1
ATOM 1971 C C . TYR A 1 249 ? 13.093 25.293 15.753 1.00 20.87 249 TYR A C 1
ATOM 1972 O O . TYR A 1 249 ? 13.563 26.369 16.042 1.00 20.75 249 TYR A O 1
ATOM 1981 N N . ARG A 1 250 ? 11.801 25.011 15.909 1.00 21.35 250 ARG A N 1
ATOM 1982 C CA . ARG A 1 250 ? 10.896 25.950 16.553 1.00 21.67 250 ARG A CA 1
ATOM 1983 C C . ARG A 1 250 ? 11.293 26.202 18.013 1.00 21.27 250 ARG A C 1
ATOM 1984 O O . ARG A 1 250 ? 11.305 27.346 18.446 1.00 20.63 250 ARG A O 1
ATOM 1992 N N . ALA A 1 251 ? 11.667 25.153 18.740 1.00 20.67 251 ALA A N 1
ATOM 1993 C CA . ALA A 1 251 ? 12.146 25.287 20.109 1.00 21.40 251 ALA A CA 1
ATOM 1994 C C . ALA A 1 251 ? 13.340 26.231 20.186 1.00 20.83 251 ALA A C 1
ATOM 1995 O O . ALA A 1 251 ? 13.377 27.127 21.026 1.00 21.27 251 ALA A O 1
ATOM 1997 N N . GLY A 1 252 ? 14.301 26.054 19.287 1.00 20.76 252 GLY A N 1
ATOM 1998 C CA . GLY A 1 252 ? 15.487 26.889 19.260 1.00 20.61 252 GLY A CA 1
ATOM 1999 C C . GLY A 1 252 ? 15.171 28.323 18.889 1.00 20.35 252 GLY A C 1
ATOM 2000 O O . GLY A 1 252 ? 15.660 29.260 19.531 1.00 19.73 252 GLY A O 1
ATOM 2001 N N . PHE A 1 253 ? 14.342 28.489 17.855 1.00 19.94 253 PHE A N 1
ATOM 2002 C CA . PHE A 1 253 ? 13.987 29.810 17.345 1.00 19.78 253 PHE A CA 1
ATOM 2003 C C . PHE A 1 253 ? 13.298 30.640 18.430 1.00 20.13 253 PHE A C 1
ATOM 2004 O O . PHE A 1 253 ? 13.646 31.772 18.682 1.00 19.94 253 PHE A O 1
ATOM 2012 N N . LEU A 1 254 ? 12.287 30.051 19.051 1.00 19.99 254 LEU A N 1
ATOM 2013 C CA . LEU A 1 254 ? 11.497 30.741 20.069 1.00 20.50 254 LEU A CA 1
ATOM 2014 C C . LEU A 1 254 ? 12.298 30.971 21.357 1.00 20.27 254 LEU A C 1
ATOM 2015 O O . LEU A 1 254 ? 12.138 31.995 22.014 1.00 19.86 254 LEU A O 1
ATOM 2020 N N . SER A 1 255 ? 13.175 30.039 21.702 1.00 20.27 255 SER A N 1
ATOM 2021 C CA . SER A 1 255 ? 14.036 30.210 22.873 1.00 20.37 255 SER A CA 1
ATOM 2022 C C . SER A 1 255 ? 14.979 31.396 22.680 1.00 20.28 255 SER A C 1
ATOM 2023 O O . SER A 1 255 ? 15.163 32.228 23.575 1.00 20.04 255 SER A O 1
ATOM 2026 N N . ALA A 1 256 ? 15.587 31.456 21.499 1.00 20.16 256 ALA A N 1
ATOM 2027 C CA . ALA A 1 256 ? 16.456 32.563 21.131 1.00 19.47 256 ALA A CA 1
ATOM 2028 C C . ALA A 1 256 ? 15.689 33.864 21.140 1.00 19.86 256 ALA A C 1
ATOM 2029 O O . ALA A 1 256 ? 16.197 34.895 21.583 1.00 19.40 256 ALA A O 1
ATOM 2031 N N . TYR A 1 257 ? 14.443 33.831 20.680 1.00 19.42 257 TYR A N 1
ATOM 2032 C CA . TYR A 1 257 ? 13.662 35.047 20.673 1.00 20.22 257 TYR A CA 1
ATOM 2033 C C . TYR A 1 257 ? 13.437 35.576 22.086 1.00 20.61 257 TYR A C 1
ATOM 2034 O O . TYR A 1 257 ? 13.658 36.780 22.352 1.00 21.64 257 TYR A O 1
ATOM 2043 N N . VAL A 1 258 ? 13.026 34.698 22.998 1.00 21.41 258 VAL A N 1
ATOM 2044 C CA . VAL A 1 258 ? 12.802 35.071 24.396 1.00 22.32 258 VAL A CA 1
ATOM 2045 C C . VAL A 1 258 ? 14.092 35.540 25.037 1.00 22.26 258 VAL A C 1
ATOM 2046 O O . VAL A 1 258 ? 14.092 36.455 25.898 1.00 21.99 258 VAL A O 1
ATOM 2050 N N . LYS A 1 259 ? 15.207 34.949 24.610 1.00 21.40 259 LYS A N 1
ATOM 2051 C CA . LYS A 1 259 ? 16.521 35.333 25.126 1.00 21.72 259 LYS A CA 1
ATOM 2052 C C . LYS A 1 259 ? 17.025 36.658 24.527 1.00 21.67 259 LYS A C 1
ATOM 2053 O O . LYS A 1 259 ? 18.069 37.165 24.938 1.00 21.83 259 LYS A O 1
ATOM 2059 N N . GLY A 1 260 ? 16.300 37.208 23.556 1.00 21.52 260 GLY A N 1
ATOM 2060 C CA . GLY A 1 260 ? 16.484 38.591 23.132 1.00 21.22 260 GLY A CA 1
ATOM 2061 C C . GLY A 1 260 ? 17.400 38.801 21.945 1.00 21.01 260 GLY A C 1
ATOM 2062 O O . GLY A 1 260 ? 17.948 39.887 21.752 1.00 21.32 260 GLY A O 1
ATOM 2063 N N . TYR A 1 261 ? 17.547 37.774 21.121 1.00 20.52 261 TYR A N 1
ATOM 2064 C CA . TYR A 1 261 ? 18.378 37.869 19.931 1.00 20.35 261 TYR A CA 1
ATOM 2065 C C . TYR A 1 261 ? 17.543 38.303 18.726 1.00 21.47 261 TYR A C 1
ATOM 2066 O O . TYR A 1 261 ? 16.319 38.184 18.733 1.00 22.29 261 TYR A O 1
ATOM 2075 N N . ASP A 1 262 ? 18.220 38.794 17.705 1.00 22.23 262 ASP A N 1
ATOM 2076 C CA . ASP A 1 262 ? 17.554 39.217 16.468 1.00 22.57 262 ASP A CA 1
ATOM 2077 C C . ASP A 1 262 ? 17.082 37.981 15.688 1.00 22.69 262 ASP A C 1
ATOM 2078 O O . ASP A 1 262 ? 17.460 36.844 15.992 1.00 21.37 262 ASP A O 1
ATOM 2083 N N . LEU A 1 263 ? 16.187 38.194 14.730 1.00 22.21 263 LEU A N 1
ATOM 2084 C CA . LEU A 1 263 ? 15.539 37.054 14.092 1.00 22.92 263 LEU A CA 1
ATOM 2085 C C . LEU A 1 263 ? 16.520 36.189 13.326 1.00 22.30 263 LEU A C 1
ATOM 2086 O O . LEU A 1 263 ? 16.362 34.975 13.285 1.00 22.87 263 LEU A O 1
ATOM 2091 N N . GLU A 1 264 ? 17.558 36.784 12.736 1.00 22.00 264 GLU A N 1
ATOM 2092 C CA . GLU A 1 264 ? 18.546 35.974 12.048 1.00 21.43 264 GLU A CA 1
ATOM 2093 C C . GLU A 1 264 ? 19.194 34.996 13.019 1.00 20.49 264 GLU A C 1
ATOM 2094 O O . GLU A 1 264 ? 19.311 33.816 12.724 1.00 20.01 264 GLU A O 1
ATOM 2100 N N . LYS A 1 265 ? 19.626 35.485 14.172 1.00 20.15 265 LYS A N 1
ATOM 2101 C CA . LYS A 1 265 ? 20.223 34.584 15.167 1.00 19.80 265 LYS A CA 1
ATOM 2102 C C . LYS A 1 265 ? 19.215 33.556 15.658 1.00 20.23 265 LYS A C 1
ATOM 2103 O O . LYS A 1 265 ? 19.578 32.407 15.909 1.00 19.97 265 LYS A O 1
ATOM 2109 N N . CYS A 1 266 ? 17.947 33.946 15.772 1.00 20.05 266 CYS A N 1
ATOM 2110 C CA . CYS A 1 266 ? 16.915 32.983 16.130 1.00 20.28 266 CYS A CA 1
ATOM 2111 C C . CYS A 1 266 ? 16.879 31.852 15.121 1.00 20.24 266 CYS A C 1
ATOM 2112 O O . CYS A 1 266 ? 16.804 30.681 15.497 1.00 20.40 266 CYS A O 1
ATOM 2115 N N . GLY A 1 267 ? 16.956 32.192 13.837 1.00 20.10 267 GLY A N 1
ATOM 2116 C CA . GLY A 1 267 ? 16.968 31.198 12.784 1.00 20.13 267 GLY A CA 1
ATOM 2117 C C . GLY A 1 267 ? 18.165 30.272 12.877 1.00 20.79 267 GLY A C 1
ATOM 2118 O O . GLY A 1 267 ? 18.025 29.064 12.716 1.00 20.94 267 GLY A O 1
ATOM 2119 N N . LEU A 1 268 ? 19.335 30.851 13.143 1.00 20.71 268 LEU A N 1
ATOM 2120 C CA . LEU A 1 268 ? 20.580 30.088 13.239 1.00 21.15 268 LEU A CA 1
ATOM 2121 C C . LEU A 1 268 ? 20.565 29.146 14.432 1.00 21.13 268 LEU A C 1
ATOM 2122 O O . LEU A 1 268 ? 20.994 28.009 14.326 1.00 20.66 268 LEU A O 1
ATOM 2127 N N . ILE A 1 269 ? 20.027 29.607 15.557 1.00 21.27 269 ILE A N 1
ATOM 2128 C CA . ILE A 1 269 ? 19.870 28.745 16.715 1.00 21.62 269 ILE A CA 1
ATOM 2129 C C . ILE A 1 269 ? 18.882 27.624 16.416 1.00 21.65 269 ILE A C 1
ATOM 2130 O O . ILE A 1 269 ? 19.121 26.488 16.807 1.00 21.43 269 ILE A O 1
ATOM 2135 N N . GLY A 1 270 ? 17.770 27.933 15.745 1.00 21.04 270 GLY A N 1
ATOM 2136 C CA . GLY A 1 270 ? 16.831 26.898 15.349 1.00 21.52 270 GLY A CA 1
ATOM 2137 C C . GLY A 1 270 ? 17.511 25.817 14.513 1.00 21.65 270 GLY A C 1
ATOM 2138 O O . GLY A 1 270 ? 17.378 24.613 14.778 1.00 21.99 270 GLY A O 1
ATOM 2139 N N . ALA A 1 271 ? 18.272 26.266 13.523 1.00 21.56 271 ALA A N 1
ATOM 2140 C CA . ALA A 1 271 ? 19.014 25.371 12.631 1.00 22.04 271 ALA A CA 1
ATOM 2141 C C . ALA A 1 271 ? 20.012 24.521 13.410 1.00 22.14 271 ALA A C 1
ATOM 2142 O O . ALA A 1 271 ? 20.090 23.311 13.214 1.00 22.61 271 ALA A O 1
ATOM 2144 N N . ALA A 1 272 ? 20.763 25.151 14.305 1.00 22.63 272 ALA A N 1
ATOM 2145 C CA . ALA A 1 272 ? 21.764 24.432 15.092 1.00 22.88 272 ALA A CA 1
ATOM 2146 C C . ALA A 1 272 ? 21.094 23.420 16.018 1.00 22.91 272 ALA A C 1
ATOM 2147 O O . ALA A 1 272 ? 21.565 22.292 16.170 1.00 23.64 272 ALA A O 1
ATOM 2149 N N . THR A 1 273 ? 19.973 23.805 16.611 1.00 23.13 273 THR A N 1
ATOM 2150 C CA . THR A 1 273 ? 19.249 22.892 17.493 1.00 23.24 273 THR A CA 1
ATOM 2151 C C . THR A 1 273 ? 18.778 21.661 16.752 1.00 23.53 273 THR A C 1
ATOM 2152 O O . THR A 1 273 ? 18.938 20.546 17.239 1.00 24.44 273 THR A O 1
ATOM 2156 N N . ALA A 1 274 ? 18.201 21.869 15.569 1.00 23.71 274 ALA A N 1
ATOM 2157 C CA . ALA A 1 274 ? 17.700 20.784 14.735 1.00 23.98 274 ALA A CA 1
ATOM 2158 C C . ALA A 1 274 ? 18.788 19.812 14.335 1.00 24.33 274 ALA A C 1
ATOM 2159 O O . ALA A 1 274 ? 18.519 18.623 14.147 1.00 24.44 274 ALA A O 1
ATOM 2161 N N . SER A 1 275 ? 20.017 20.313 14.209 1.00 24.05 275 SER A N 1
ATOM 2162 C CA . SER A 1 275 ? 21.149 19.481 13.812 1.00 24.37 275 SER A CA 1
ATOM 2163 C C . SER A 1 275 ? 21.524 18.456 14.885 1.00 24.62 275 SER A C 1
ATOM 2164 O O . SER A 1 275 ? 22.121 17.432 14.565 1.00 25.13 275 SER A O 1
ATOM 2167 N N . PHE A 1 276 ? 21.187 18.729 16.149 1.00 24.21 276 PHE A N 1
ATOM 2168 C CA . PHE A 1 276 ? 21.426 17.769 17.233 1.00 24.45 276 PHE A CA 1
ATOM 2169 C C . PHE A 1 276 ? 20.364 16.678 17.298 1.00 24.88 276 PHE A C 1
ATOM 2170 O O . PHE A 1 276 ? 20.671 15.506 17.532 1.00 23.86 276 PHE A O 1
ATOM 2178 N N . VAL A 1 277 ? 19.107 17.073 17.136 1.00 25.75 277 VAL A N 1
ATOM 2179 C CA . VAL A 1 277 ? 17.999 16.153 17.388 1.00 27.10 277 VAL A CA 1
ATOM 2180 C C . VAL A 1 277 ? 17.970 15.031 16.362 1.00 27.36 277 VAL A C 1
ATOM 2181 O O . VAL A 1 277 ? 17.668 13.886 16.694 1.00 28.10 277 VAL A O 1
ATOM 2185 N N . VAL A 1 278 ? 18.320 15.348 15.122 1.00 28.06 278 VAL A N 1
ATOM 2186 C CA . VAL A 1 278 ? 18.380 14.337 14.066 1.00 28.44 278 VAL A CA 1
ATOM 2187 C C . VAL A 1 278 ? 19.451 13.256 14.261 1.00 28.75 278 VAL A C 1
ATOM 2188 O O . VAL A 1 278 ? 19.475 12.282 13.510 1.00 28.87 278 VAL A O 1
ATOM 2192 N N . GLU A 1 279 ? 20.322 13.408 15.257 1.00 28.70 279 GLU A N 1
ATOM 2193 C CA . GLU A 1 279 ? 21.413 12.454 15.479 1.00 28.65 279 GLU A CA 1
ATOM 2194 C C . GLU A 1 279 ? 21.009 11.208 16.272 1.00 28.25 279 GLU A C 1
ATOM 2195 O O . GLU A 1 279 ? 21.817 10.286 16.423 1.00 28.01 279 GLU A O 1
ATOM 2201 N N . ALA A 1 280 ? 19.777 11.177 16.781 1.00 27.77 280 ALA A N 1
ATOM 2202 C CA . ALA A 1 280 ? 19.284 10.028 17.549 1.00 27.54 280 ALA A CA 1
ATOM 2203 C C . ALA A 1 280 ? 17.799 9.781 17.329 1.00 27.24 280 ALA A C 1
ATOM 2204 O O . ALA A 1 280 ? 17.065 10.669 16.881 1.00 27.30 280 ALA A O 1
ATOM 2206 N N . LYS A 1 281 ? 17.365 8.563 17.657 1.00 26.58 281 LYS A N 1
ATOM 2207 C CA . LYS A 1 281 ? 15.967 8.186 17.529 1.00 25.98 281 LYS A CA 1
ATOM 2208 C C . LYS A 1 281 ? 15.173 8.766 18.681 1.00 25.45 281 LYS A C 1
ATOM 2209 O O . LYS A 1 281 ? 15.601 8.706 19.831 1.00 24.67 281 LYS A O 1
ATOM 2215 N N . GLY A 1 282 ? 14.007 9.304 18.359 1.00 25.50 282 GLY A N 1
ATOM 2216 C CA . GLY A 1 282 ? 13.154 9.957 19.327 1.00 25.80 282 GLY A CA 1
ATOM 2217 C C . GLY A 1 282 ? 13.285 11.463 19.190 1.00 26.10 282 GLY A C 1
ATOM 2218 O O . GLY A 1 282 ? 14.365 11.991 18.910 1.00 26.23 282 GLY A O 1
ATOM 2219 N N . CYS A 1 283 ? 12.177 12.154 19.384 1.00 26.15 283 CYS A N 1
ATOM 2220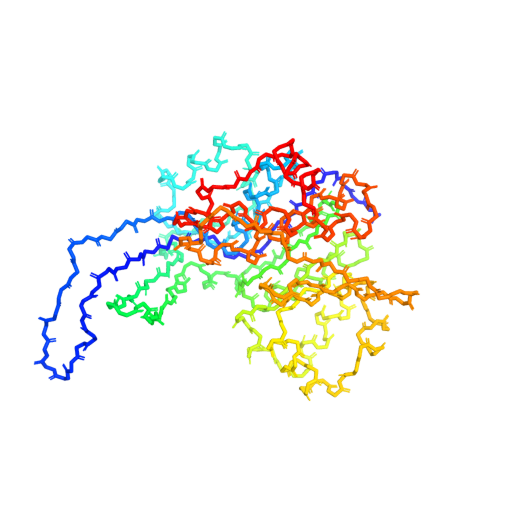 C CA . CYS A 1 283 ? 12.132 13.600 19.175 1.00 26.86 283 CYS A CA 1
ATOM 2221 C C . CYS A 1 283 ? 12.772 14.388 20.302 1.00 26.93 283 CYS A C 1
ATOM 2222 O O . CYS A 1 283 ? 13.127 15.555 20.115 1.00 27.19 283 CYS A O 1
ATOM 2225 N N . GLN A 1 284 ? 12.920 13.773 21.467 1.00 27.01 284 GLN A N 1
ATOM 2226 C CA . GLN A 1 284 ? 13.480 14.477 22.619 1.00 27.36 284 GLN A CA 1
ATOM 2227 C C . GLN A 1 284 ? 14.805 13.900 23.105 1.00 27.88 284 GLN A C 1
ATOM 2228 O O . GLN A 1 284 ? 15.418 14.436 24.029 1.00 28.84 284 GLN A O 1
ATOM 2234 N N . THR A 1 285 ? 15.257 12.818 22.483 1.00 27.77 285 THR A N 1
ATOM 2235 C CA . THR A 1 285 ? 16.378 12.064 23.028 1.00 27.87 285 THR A CA 1
ATOM 2236 C C . THR A 1 285 ? 17.712 12.816 23.010 1.00 27.44 285 THR A C 1
ATOM 2237 O O . THR A 1 285 ? 18.459 12.735 23.976 1.00 28.56 285 THR A O 1
ATOM 2241 N N . ASN A 1 286 ? 17.990 13.570 21.944 1.00 26.75 286 ASN A N 1
ATOM 2242 C CA . ASN A 1 286 ? 19.264 14.285 21.812 1.00 26.28 286 ASN A CA 1
ATOM 2243 C C . ASN A 1 286 ? 19.075 15.793 21.745 1.00 25.74 286 ASN A C 1
ATOM 2244 O O . ASN A 1 286 ? 19.769 16.479 20.992 1.00 24.68 286 ASN A O 1
ATOM 2249 N N . LEU A 1 287 ? 18.151 16.305 22.556 1.00 24.90 287 LEU A N 1
ATOM 2250 C CA . LEU A 1 287 ? 17.925 17.745 22.618 1.00 24.86 287 LEU A CA 1
ATOM 2251 C C . LEU A 1 287 ? 19.118 18.406 23.300 1.00 24.47 287 LEU A C 1
ATOM 2252 O O . LEU A 1 287 ? 19.548 17.972 24.375 1.00 24.65 287 LEU A O 1
ATOM 2257 N N . PRO A 1 288 ? 19.698 19.423 22.661 1.00 23.78 288 PRO A N 1
ATOM 2258 C CA . PRO A 1 288 ? 20.912 20.047 23.186 1.00 23.75 288 PRO A CA 1
ATOM 2259 C C . PRO A 1 288 ? 20.671 21.160 24.213 1.00 23.84 288 PRO A C 1
ATOM 2260 O O . PRO A 1 288 ? 19.580 21.734 24.297 1.00 23.42 288 PRO A O 1
ATOM 2264 N N . THR A 1 289 ? 21.722 21.470 24.964 1.00 23.69 289 THR A N 1
ATOM 2265 C CA . THR A 1 289 ? 21.753 22.649 25.814 1.00 24.02 289 THR A CA 1
ATOM 2266 C C . THR A 1 289 ? 22.093 23.877 24.989 1.00 23.40 289 THR A C 1
ATOM 2267 O O . THR A 1 289 ? 22.588 23.769 23.870 1.00 23.36 289 THR A O 1
ATOM 2271 N N . TRP A 1 290 ? 21.869 25.039 25.587 1.00 23.09 290 TRP A N 1
ATOM 2272 C CA . TRP A 1 290 ? 22.147 26.315 24.954 1.00 22.87 290 TRP A CA 1
ATOM 2273 C C . TRP A 1 290 ? 23.623 26.447 24.573 1.00 23.01 290 TRP A C 1
ATOM 2274 O O . TRP A 1 290 ? 23.958 26.779 23.440 1.00 22.48 290 TRP A O 1
ATOM 2285 N N . ASP A 1 291 ? 24.507 26.187 25.522 1.00 23.12 291 ASP A N 1
ATOM 2286 C CA . ASP A 1 291 ? 25.932 26.345 25.243 1.00 23.97 291 ASP A CA 1
ATOM 2287 C C . ASP A 1 291 ? 26.389 25.390 24.146 1.00 23.60 291 ASP A C 1
ATOM 2288 O O . ASP A 1 291 ? 27.230 25.756 23.336 1.00 23.78 291 ASP A O 1
ATOM 2293 N N . LYS A 1 292 ? 25.816 24.187 24.089 1.00 23.91 292 LYS A N 1
ATOM 2294 C CA . LYS A 1 292 ? 26.185 23.230 23.046 1.00 23.95 292 LYS A CA 1
ATOM 2295 C C . LYS A 1 292 ? 25.729 23.700 21.663 1.00 23.79 292 LYS A C 1
ATOM 2296 O O . LYS A 1 292 ? 26.424 23.478 20.665 1.00 23.25 292 LYS A O 1
ATOM 2302 N N . VAL A 1 293 ? 24.564 24.342 21.604 1.00 23.25 293 VAL A N 1
ATOM 2303 C CA . VAL A 1 293 ? 24.056 24.870 20.349 1.00 23.55 293 VAL A CA 1
ATOM 2304 C C . VAL A 1 293 ? 24.909 26.045 19.886 1.00 23.53 293 VAL A C 1
ATOM 2305 O O . VAL A 1 293 ? 25.260 26.139 18.705 1.00 22.97 293 VAL A O 1
ATOM 2309 N N . VAL A 1 294 ? 25.252 26.934 20.811 1.00 23.53 294 VAL A N 1
ATOM 2310 C CA . VAL A 1 294 ? 26.098 28.075 20.463 1.00 23.80 294 VAL A CA 1
ATOM 2311 C C . VAL A 1 294 ? 27.448 27.577 19.941 1.00 24.44 294 VAL A C 1
ATOM 2312 O O . VAL A 1 294 ? 27.963 28.095 18.949 1.00 24.45 294 VAL A O 1
ATOM 2316 N N . GLU A 1 295 ? 27.994 26.549 20.582 1.00 24.61 295 GLU A N 1
ATOM 2317 C CA . GLU A 1 295 ? 29.286 25.982 20.191 1.00 25.90 295 GLU A CA 1
ATOM 2318 C C . GLU A 1 295 ? 29.262 25.419 18.774 1.00 26.64 295 GLU A C 1
ATOM 2319 O O . GLU A 1 295 ? 30.231 25.547 18.026 1.00 26.50 295 GLU A O 1
ATOM 2325 N N . ARG A 1 296 ? 28.149 24.800 18.396 1.00 28.26 296 ARG A N 1
ATOM 2326 C CA . ARG A 1 296 ? 28.060 24.174 17.083 1.00 29.07 296 ARG A CA 1
ATOM 2327 C C . ARG A 1 296 ? 27.977 25.212 15.970 1.00 30.08 296 ARG A C 1
ATOM 2328 O O . ARG A 1 296 ? 28.588 25.028 14.922 1.00 30.59 296 ARG A O 1
ATOM 2336 N N . LEU A 1 297 ? 27.244 26.299 16.208 1.00 31.27 297 LEU A N 1
ATOM 2337 C CA . LEU A 1 297 ? 27.206 27.437 15.286 1.00 32.38 297 LEU A CA 1
ATOM 2338 C C . LEU A 1 297 ? 28.558 28.118 15.135 1.00 33.71 297 LEU A C 1
ATOM 2339 O O . LEU A 1 297 ? 28.828 28.734 14.111 1.00 33.43 297 LEU A O 1
ATOM 2344 N N . GLU A 1 298 ? 29.383 28.035 16.175 1.00 35.33 298 GLU A N 1
ATOM 2345 C CA . GLU A 1 298 ? 30.706 28.640 16.159 1.00 36.71 298 GLU A CA 1
ATOM 2346 C C . GLU A 1 298 ? 31.599 27.897 15.167 1.00 37.68 298 GLU A C 1
ATOM 2347 O O . GLU A 1 298 ? 32.521 28.485 14.609 1.00 38.19 298 GLU A O 1
ATOM 2353 N N . LYS A 1 299 ? 31.314 26.608 14.958 1.00 38.88 299 LYS A N 1
ATOM 2354 C CA . LYS A 1 299 ? 32.018 25.786 13.966 1.00 39.83 299 LYS A CA 1
ATOM 2355 C C . LYS A 1 299 ? 31.478 25.924 12.533 1.00 40.50 299 LYS A C 1
ATOM 2356 O O . LYS A 1 299 ? 32.240 25.774 11.576 1.00 40.81 299 LYS A O 1
ATOM 2362 N N . HIS A 1 300 ? 30.177 26.190 12.388 1.00 41.39 300 HIS A N 1
ATOM 2363 C CA . HIS A 1 300 ? 29.503 26.147 11.079 1.00 41.89 300 HIS A CA 1
ATOM 2364 C C . HIS A 1 300 ? 29.006 27.522 10.626 1.00 42.15 300 HIS A C 1
ATOM 2365 O O . HIS A 1 300 ? 27.834 27.685 10.250 1.00 42.44 300 HIS A O 1
#

Secondary structure (DSSP, 8-state):
---EEEEEEES--EEEEEEE-SSPPPTT-----S-EEEEEE-HHHHHHHHHHHTT-EEEEE-EE-TTTTTSHHHHHHHHTT-B-TTPEEPSSSPPPEEEEEE-SS--EE--EE-GGGGGGGG--PPP--EEEEEE-SS-HHHHHHHHHHHBTTBEEEE--GGGGGG--HHHHHHHHHT-SEEEEEHHHHHHHHHHHT--HHHHHTT-SEEEEE-GGG-EEEE-SS-EEEEPPPP-S--S--TTHHHHHHHHHHHHHHTT--HHHHHHHHHHHHHHHTTSSSSSTTPPPHHHHHHHHHH-

InterPro domains:
  IPR002139 Ribokinase/fructokinase [PR00990] (10-31)
  IPR002139 Ribokinase/fructokinase [PR00990] (37-56)
  IPR002139 Ribokinase/fructokinase [PR00990] (175-190)
  IPR002139 Ribokinase/fructokinase [PR00990] (211-222)
  IPR002173 Carbohydrate/purine kinase, PfkB, conserved site [PS00583] (42-66)
  IPR002173 Carbohydrate/purine kinase, PfkB, conserved site [PS00584] (241-254)
  IPR011611 Carbohydrate kinase PfkB [PF00294] (5-289)
  IPR029056 Ribokinase-like [G3DSA:3.40.1190.20] (1-302)
  IPR029056 Ribokinase-like [SSF53613] (5-291)

Radius of gyration: 18.65 Å; Cα contacts (8 Å, |Δi|>4): 688; chains: 1; bounding box: 47×57×40 Å

B-factor: mean 26.31, std 5.87, range [15.07, 56.37]

CATH classification: 3.40.1190.20

Solvent-accessible surface area: 14216 Å² total; per-residue (Å²): 99,60,66,134,132,47,0,0,0,0,0,14,0,1,9,18,32,26,32,72,17,100,129,74,78,123,120,155,75,119,69,129,53,104,82,40,172,94,25,54,0,8,21,0,0,7,1,0,2,1,0,42,78,0,62,7,76,1,9,0,9,0,1,0,0,120,44,3,102,133,41,43,3,10,52,57,0,122,132,49,105,5,46,22,92,64,17,76,53,0,156,103,48,57,0,1,15,12,98,14,63,10,29,152,104,118,90,96,84,67,120,86,57,98,15,0,1,52,5,2,130,96,45,108,15,51,98,3,84,4,49,0,0,2,0,6,24,1,19,15,95,3,1,29,65,0,0,100,94,0,85,72,42,5,56,0,0,2,13,1,13,152,13,6,81,115,6,56,100,125,44,1,53,53,0,0,64,38,0,13,7,0,0,0,62,88,153,33,28,99,136,0,17,132,73,9,131,24,136,54,104,40,0,12,132,64,4,82,0,0,0,4,10,60,57,101,175,6,4,0,0,28,23,160,140,127,124,14,113,5,81,58,9,163,32,68,156,101,86,9,91,71,1,22,30,28,2,14,8,0,0,0,0,0,0,75,25,74,64,73,95,39,78,73,0,0,49,0,0,10,0,0,17,5,25,0,18,42,27,102,4,6,11,75,56,9,9,57,33,112,116,0,60,91,46,35,151,173,113